Protein AF-A0A7S1HG95-F1 (afdb_monomer_lite)

Foldseek 3Di:
DDVVVVDPPPDVVVVVVVVVVVVVVVVLLVVLLVLLVVLLVDQDAQDPVLAADVSLLVLLVVVLVVVVVLVPDPDDPVCSLVVCVVVCVSNPPSSLNSLLVNLVVDQQLSSLSSSLNSLCSNLVRLVVDPSSVVCNVVSVVSSVVSVVSNVVSVVVVVCVVVVVVVVVVVVVVVVVVVVVVVPDDDDDDDDDDDDDDDDD

Radius of gyration: 27.07 Å; chains: 1; bounding box: 69×53×75 Å

pLDDT: mean 85.47, std 13.15, range [42.06, 97.12]

Sequence (200 aa):
HTIGALLPEGSPLTATLQSSHKLAGRHFMEFLNTTAQRLCRQPPPTPSSLQPHPEVVSIVDELADIMLSFDTSLVPARVRESYFKPVIDEAVEPLLSGCSLAANGVPPAEGAVYLANCILSLMGVLQRYDFCAWRLPQLQQQLGEAVDGAVKEQVEASLRSVNLDDKIFALRARAQAQGKAGGGGGGGGTPPPPPPPKRA

Secondary structure (DSSP, 8-state):
--GGGGS-TT-HHHHHHHHHHHHHHHHHHHHHHHHHHHHHHSPPPPPTT-SPPHHHHHHHHHHHHHHHHHHTSS--HHHHHHHHHHHHHHHHHHHHHHHHHHHTTS-HHHHHHHHHHHHHHHHHHHTT-GGGTTTHHHHHHHHHHHHHHHHHHHHHHHHHHTT-HHHHHHHHHHHHHHHHHSS--S----PPPPPPPPP-

Organism: Hemiselmis andersenii (NCBI:txid464988)

InterPro domains:
  IPR010490 Conserved oligomeric Golgi complex subunit 6 [PTHR21506] (1-178)
  IPR048369 Conserved Oligomeric Golgi complex subunit 6, C-terminal [PF20653] (2-172)

Structure (mmCIF, N/CA/C/O backbone):
data_AF-A0A7S1HG95-F1
#
_entry.id   AF-A0A7S1HG95-F1
#
loop_
_atom_site.group_PDB
_atom_site.id
_atom_site.type_symbol
_atom_site.label_atom_id
_atom_site.label_alt_id
_atom_site.label_comp_id
_atom_site.label_asym_id
_atom_site.label_entity_id
_atom_site.label_seq_id
_atom_site.pdbx_PDB_ins_code
_atom_site.Cartn_x
_atom_site.Cartn_y
_atom_site.Cartn_z
_atom_site.occupancy
_atom_site.B_iso_or_equiv
_atom_site.auth_seq_id
_atom_site.auth_comp_id
_atom_site.auth_asym_id
_atom_site.auth_atom_id
_atom_site.pdbx_PDB_model_num
ATOM 1 N N . HIS A 1 1 ? -26.509 2.639 20.988 1.00 43.72 1 HIS A N 1
ATOM 2 C CA . HIS A 1 1 ? -26.363 2.733 22.454 1.00 43.72 1 HIS A CA 1
ATOM 3 C C . HIS A 1 1 ? -25.131 1.948 22.871 1.00 43.72 1 HIS A C 1
ATOM 5 O O . HIS A 1 1 ? -25.059 0.770 22.557 1.00 43.72 1 HIS A O 1
ATOM 11 N N . THR A 1 2 ? -24.144 2.584 23.503 1.00 66.44 2 THR A N 1
ATOM 12 C CA . THR A 1 2 ? -23.009 1.891 24.138 1.00 66.44 2 THR A CA 1
ATOM 13 C C . THR A 1 2 ? -23.306 1.681 25.625 1.00 66.44 2 THR A C 1
ATOM 15 O O . THR A 1 2 ? -24.093 2.429 26.202 1.00 66.44 2 THR A O 1
ATOM 18 N N . ILE A 1 3 ? -22.670 0.689 26.260 1.00 67.00 3 ILE A N 1
ATOM 19 C CA . ILE A 1 3 ? -22.820 0.389 27.702 1.00 67.00 3 ILE A CA 1
ATOM 20 C C . ILE A 1 3 ? -22.538 1.625 28.577 1.00 67.00 3 ILE A C 1
ATOM 22 O O . ILE A 1 3 ? -23.149 1.794 29.626 1.00 67.00 3 ILE A O 1
ATOM 26 N N . GLY A 1 4 ? -21.682 2.541 28.112 1.00 67.00 4 GLY A N 1
ATOM 27 C CA . GLY A 1 4 ? -21.400 3.801 28.802 1.00 67.00 4 GLY A CA 1
ATOM 28 C C . GLY A 1 4 ? -22.615 4.719 28.978 1.00 67.00 4 GLY A C 1
ATOM 29 O O . GLY A 1 4 ? -22.641 5.477 29.934 1.00 67.00 4 GLY A O 1
ATOM 30 N N . ALA A 1 5 ? -23.636 4.621 28.119 1.00 70.31 5 ALA A N 1
ATOM 31 C CA . ALA A 1 5 ? -24.881 5.381 28.268 1.00 70.31 5 ALA A CA 1
ATOM 32 C C . ALA A 1 5 ? -25.841 4.777 29.314 1.00 70.31 5 ALA A C 1
ATOM 34 O O . ALA A 1 5 ? -26.857 5.387 29.632 1.00 70.31 5 ALA A O 1
ATOM 35 N N . LEU A 1 6 ? -25.547 3.570 29.811 1.00 78.50 6 LEU A N 1
ATOM 36 C CA . LEU A 1 6 ? -26.336 2.856 30.821 1.00 78.50 6 LEU A CA 1
ATOM 37 C C . LEU A 1 6 ? -25.706 2.937 32.221 1.00 78.50 6 LEU A C 1
ATOM 39 O O . LEU A 1 6 ? -26.294 2.453 33.185 1.00 78.50 6 LEU A O 1
ATOM 43 N N . LEU A 1 7 ? -24.507 3.515 32.334 1.00 81.19 7 LEU A N 1
ATOM 44 C CA . LEU A 1 7 ? -23.747 3.621 33.577 1.00 81.19 7 LEU A CA 1
ATOM 45 C C . LEU A 1 7 ? -23.715 5.080 34.060 1.00 81.19 7 LEU A C 1
ATOM 47 O O . LEU A 1 7 ? -23.674 5.985 33.226 1.00 81.19 7 LEU A O 1
ATOM 51 N N . PRO A 1 8 ? -23.680 5.326 35.383 1.00 79.69 8 PRO A N 1
ATOM 52 C CA . PRO A 1 8 ? -23.454 6.663 35.923 1.00 79.69 8 PRO A CA 1
ATOM 53 C C . PRO A 1 8 ? -22.155 7.278 35.382 1.00 79.69 8 PRO A C 1
ATOM 55 O O . PRO A 1 8 ? -21.148 6.576 35.213 1.00 79.69 8 PRO A O 1
ATOM 58 N N . GLU A 1 9 ? -22.161 8.591 35.141 1.00 75.62 9 GLU A N 1
ATOM 59 C CA . GLU A 1 9 ? -20.952 9.326 34.762 1.00 75.62 9 GLU A CA 1
ATOM 60 C C . GLU A 1 9 ? -19.850 9.107 35.812 1.00 75.62 9 GLU A C 1
ATOM 62 O O . GLU A 1 9 ? -20.081 9.214 37.015 1.00 75.62 9 GLU A O 1
ATOM 67 N N . GLY A 1 10 ? -18.648 8.742 35.355 1.00 74.88 10 GLY A N 1
ATOM 68 C CA . GLY A 1 10 ? -17.514 8.454 36.240 1.00 74.88 10 GLY A CA 1
ATOM 69 C C . GLY A 1 10 ? -17.477 7.042 36.835 1.00 74.88 10 GLY A C 1
ATOM 70 O O . GLY A 1 10 ? -16.672 6.800 37.733 1.00 74.88 10 GLY A O 1
ATOM 71 N N . SER A 1 11 ? -18.292 6.092 36.352 1.00 87.00 11 SER A N 1
ATOM 72 C CA . SER A 1 11 ? -18.188 4.703 36.822 1.00 87.00 11 SER A CA 1
ATOM 73 C C . SER A 1 11 ? -16.764 4.141 36.613 1.00 87.00 11 SER A C 1
ATOM 75 O O . SER A 1 11 ? -16.157 4.373 35.557 1.00 87.00 11 SER A O 1
ATOM 77 N N . PRO A 1 12 ? -16.219 3.370 37.576 1.00 87.19 12 PRO A N 1
ATOM 78 C CA . PRO A 1 12 ? -14.873 2.807 37.465 1.00 87.19 12 PRO A CA 1
ATOM 79 C C . PRO A 1 12 ? -14.740 1.886 36.246 1.00 87.19 12 PRO A C 1
ATOM 81 O O . PRO A 1 12 ? -13.705 1.886 35.590 1.00 87.19 12 PRO A O 1
ATOM 84 N N . LEU A 1 13 ? -15.814 1.179 35.873 1.00 87.62 13 LEU A N 1
ATOM 85 C CA . LEU A 1 13 ? -15.849 0.347 34.672 1.00 87.62 13 LEU A CA 1
ATOM 86 C C . LEU A 1 13 ? -15.665 1.178 33.394 1.00 87.62 13 LEU A C 1
ATOM 88 O O . LEU A 1 13 ? -14.857 0.817 32.539 1.00 87.62 13 LEU A O 1
ATOM 92 N N . THR A 1 14 ? -16.371 2.308 33.272 1.00 86.06 14 THR A N 1
ATOM 93 C CA . THR A 1 14 ? -16.217 3.220 32.128 1.00 86.06 14 THR A CA 1
ATOM 94 C C . THR A 1 14 ? -14.785 3.749 32.047 1.00 86.06 14 THR A C 1
ATOM 96 O O . THR A 1 14 ? -14.200 3.763 30.963 1.00 86.06 14 THR A O 1
ATOM 99 N N . ALA A 1 15 ? -14.192 4.127 33.185 1.00 87.19 15 ALA A N 1
ATOM 100 C CA . ALA A 1 15 ? -12.812 4.607 33.243 1.00 87.19 15 ALA A CA 1
ATOM 101 C C . ALA A 1 15 ? -11.799 3.523 32.827 1.00 87.19 15 ALA A C 1
ATOM 103 O O . ALA A 1 15 ? -10.895 3.793 32.028 1.00 87.19 15 ALA A O 1
ATOM 104 N N . THR A 1 16 ? -11.965 2.284 33.302 1.00 92.00 16 THR A N 1
ATOM 105 C CA . THR A 1 16 ? -11.113 1.149 32.919 1.00 92.00 16 THR A CA 1
ATOM 106 C C . THR A 1 16 ? -11.232 0.830 31.430 1.00 92.00 16 THR A C 1
ATOM 108 O O . THR A 1 16 ? -10.207 0.690 30.763 1.00 92.00 16 THR A O 1
ATOM 111 N N . LEU A 1 17 ? -12.449 0.778 30.876 1.00 89.56 17 LEU A N 1
ATOM 112 C CA . LEU A 1 17 ? -12.667 0.521 29.447 1.00 89.56 17 LEU A CA 1
ATOM 113 C C . LEU A 1 17 ? -12.048 1.611 28.566 1.00 89.56 17 LEU A C 1
ATOM 115 O O . LEU A 1 17 ? -11.377 1.302 27.585 1.00 89.56 17 LEU A O 1
ATOM 119 N N . GLN A 1 18 ? -12.208 2.886 28.931 1.00 88.06 18 GLN A N 1
ATOM 120 C CA . GLN A 1 18 ? -11.581 3.995 28.207 1.00 88.06 18 GLN A CA 1
ATOM 121 C C . GLN A 1 18 ? -10.051 3.935 28.269 1.00 88.06 18 GLN A C 1
ATOM 123 O O . GLN A 1 18 ? -9.379 4.219 27.277 1.00 88.06 18 GLN A O 1
ATOM 128 N N . SER A 1 19 ? -9.495 3.563 29.423 1.00 91.25 19 SER A N 1
ATOM 129 C CA . SER A 1 19 ? -8.048 3.429 29.610 1.00 91.25 19 SER A CA 1
ATOM 130 C C . SER A 1 19 ? -7.487 2.260 28.798 1.00 91.25 19 SER A C 1
ATOM 132 O O . SER A 1 19 ? -6.464 2.411 28.135 1.00 91.25 19 SER A O 1
ATOM 134 N N . SER A 1 20 ? -8.193 1.126 28.788 1.00 93.38 20 SER A N 1
ATOM 135 C CA . SER A 1 20 ? -7.854 -0.045 27.977 1.00 93.38 20 SER A CA 1
ATOM 136 C C . SER A 1 20 ? -7.914 0.268 26.480 1.00 93.38 20 SER A C 1
ATOM 138 O O . SER A 1 20 ? -6.949 -0.012 25.775 1.00 93.38 20 SER A O 1
ATOM 140 N N . HIS A 1 21 ? -8.968 0.947 26.011 1.00 90.25 21 HIS A N 1
ATOM 141 C CA . HIS A 1 21 ? -9.091 1.383 24.613 1.00 90.25 21 HIS A CA 1
ATOM 142 C C . HIS A 1 21 ? -7.930 2.286 24.186 1.00 90.25 21 HIS A C 1
ATOM 144 O O . HIS A 1 21 ? -7.294 2.053 23.160 1.00 90.25 21 HIS A O 1
ATOM 150 N N . LYS A 1 22 ? -7.596 3.290 25.007 1.00 91.06 22 LYS A N 1
ATOM 151 C CA . LYS A 1 22 ? -6.452 4.178 24.749 1.00 91.06 22 LYS A CA 1
ATOM 152 C C . LYS A 1 22 ? -5.132 3.408 24.703 1.00 91.06 22 LYS A C 1
ATOM 154 O O . LYS A 1 22 ? -4.300 3.682 23.844 1.00 91.06 22 LYS A O 1
ATOM 159 N N . LEU A 1 23 ? -4.922 2.466 25.622 1.00 93.50 23 LEU A N 1
ATOM 160 C CA . LEU A 1 23 ? -3.703 1.662 25.662 1.00 93.50 23 LEU A CA 1
ATOM 161 C C . LEU A 1 23 ? -3.585 0.751 24.433 1.00 93.50 23 LEU A C 1
ATOM 163 O O . LEU A 1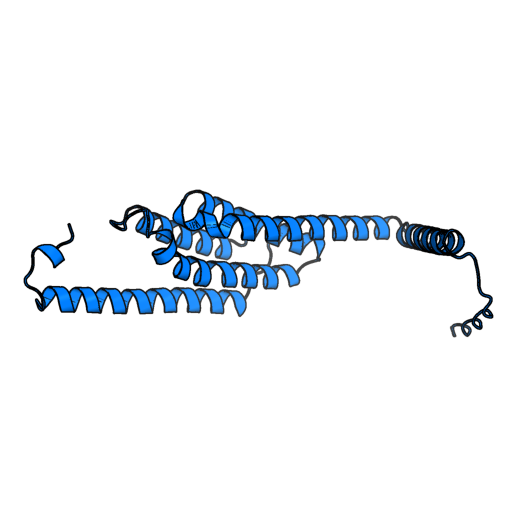 23 ? -2.537 0.744 23.794 1.00 93.50 23 LEU A O 1
ATOM 167 N N . ALA A 1 24 ? -4.664 0.052 24.076 1.00 92.44 24 ALA A N 1
ATOM 168 C CA . ALA A 1 24 ? -4.723 -0.800 22.894 1.00 92.44 24 ALA A CA 1
ATOM 169 C C . ALA A 1 24 ? -4.471 0.001 21.610 1.00 92.44 24 ALA A C 1
ATOM 171 O O . ALA A 1 24 ? -3.651 -0.404 20.794 1.00 92.44 24 ALA A O 1
ATOM 172 N N . GLY A 1 25 ? -5.093 1.177 21.471 1.00 90.69 25 GLY A N 1
ATOM 173 C CA . GLY A 1 25 ? -4.872 2.065 20.328 1.00 90.69 25 GLY A CA 1
ATOM 174 C C . GLY A 1 25 ? -3.418 2.526 20.195 1.00 90.69 25 GLY A C 1
ATOM 175 O O . GLY A 1 25 ? -2.890 2.563 19.087 1.00 90.69 25 GLY A O 1
ATOM 176 N N . ARG A 1 26 ? -2.737 2.819 21.314 1.00 92.88 26 ARG A N 1
ATOM 177 C CA . ARG A 1 26 ? -1.302 3.157 21.289 1.00 92.88 26 ARG A CA 1
ATOM 178 C C . ARG A 1 26 ? -0.445 1.989 20.810 1.00 92.88 26 ARG A C 1
ATOM 180 O O . ARG A 1 26 ? 0.359 2.186 19.909 1.00 92.88 26 ARG A O 1
ATOM 187 N N . HIS A 1 27 ? -0.641 0.794 21.369 1.00 93.12 27 HIS A N 1
ATOM 188 C CA . HIS A 1 27 ? 0.113 -0.391 20.946 1.00 93.12 27 HIS A CA 1
ATOM 189 C C . HIS A 1 27 ? -0.159 -0.767 19.492 1.00 93.12 27 HIS A C 1
ATOM 191 O O . HIS A 1 27 ? 0.755 -1.171 18.785 1.00 93.12 27 HIS A O 1
ATOM 197 N N . PHE A 1 28 ? -1.397 -0.599 19.034 1.00 91.44 28 PHE A N 1
ATOM 198 C CA . PHE A 1 28 ? -1.761 -0.823 17.644 1.00 91.44 28 PHE A CA 1
ATOM 199 C C . PHE A 1 28 ? -1.002 0.115 16.694 1.00 91.44 28 PHE A C 1
ATOM 201 O O . PHE A 1 28 ? -0.390 -0.349 15.737 1.00 91.44 28 PHE A O 1
ATOM 208 N N . MET A 1 29 ? -0.971 1.420 16.982 1.00 90.75 29 MET A N 1
ATOM 209 C CA . MET A 1 29 ? -0.215 2.372 16.157 1.00 90.75 29 MET A CA 1
ATOM 210 C C . MET A 1 29 ? 1.296 2.121 16.218 1.00 90.75 29 MET A C 1
ATOM 212 O O . MET A 1 29 ? 1.979 2.191 15.201 1.00 90.75 29 MET A O 1
ATOM 216 N N . GLU A 1 30 ? 1.824 1.773 17.392 1.00 92.31 30 GLU A N 1
ATOM 217 C CA . GLU A 1 30 ? 3.232 1.397 17.557 1.00 92.31 30 GLU A CA 1
ATOM 218 C C . GLU A 1 30 ? 3.588 0.133 16.757 1.00 92.31 30 GLU A C 1
ATOM 220 O O . GLU A 1 30 ? 4.657 0.059 16.147 1.00 92.31 30 GLU A O 1
ATOM 225 N N . PHE A 1 31 ? 2.674 -0.836 16.693 1.00 90.50 31 PHE A N 1
ATOM 226 C CA . PHE A 1 31 ? 2.808 -2.024 15.856 1.00 90.50 31 PHE A CA 1
ATOM 227 C C . PHE A 1 31 ? 2.837 -1.679 14.360 1.00 90.50 31 PHE A C 1
ATOM 229 O O . PHE A 1 31 ? 3.726 -2.159 13.650 1.00 90.50 31 PHE A O 1
ATOM 236 N N . LEU A 1 32 ? 1.929 -0.817 13.883 1.00 88.75 32 LEU A N 1
ATOM 237 C CA . LEU A 1 32 ? 1.940 -0.352 12.489 1.00 88.75 32 LEU A CA 1
ATOM 238 C C . LEU A 1 32 ? 3.261 0.336 12.151 1.00 88.75 32 LEU A C 1
ATOM 240 O O . LEU A 1 32 ? 3.903 -0.012 11.162 1.00 88.75 32 LEU A O 1
ATOM 244 N N . ASN A 1 33 ? 3.713 1.241 13.018 1.00 87.94 33 ASN A N 1
ATOM 245 C CA . ASN A 1 33 ? 4.959 1.971 12.822 1.00 87.94 33 ASN A CA 1
ATOM 246 C C . ASN A 1 33 ? 6.179 1.030 12.829 1.00 87.94 33 ASN A C 1
ATOM 248 O O . ASN A 1 33 ? 7.074 1.144 11.995 1.00 87.94 33 ASN A O 1
ATOM 252 N N . THR A 1 34 ? 6.199 0.034 13.715 1.00 89.94 34 THR A N 1
ATOM 253 C CA . THR A 1 34 ? 7.269 -0.976 13.751 1.00 89.94 34 THR A CA 1
ATOM 254 C C . THR A 1 34 ? 7.301 -1.796 12.462 1.00 89.94 34 THR A C 1
ATOM 256 O O . THR A 1 34 ? 8.373 -2.025 11.896 1.00 89.94 34 THR A O 1
ATOM 259 N N . THR A 1 35 ? 6.132 -2.201 11.9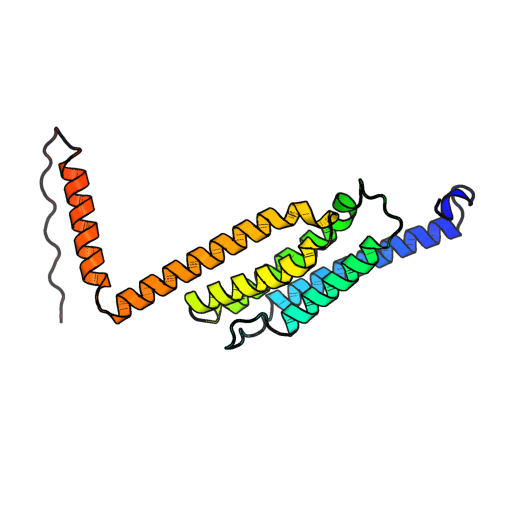65 1.00 86.88 35 THR A N 1
ATOM 260 C CA . THR A 1 35 ? 5.992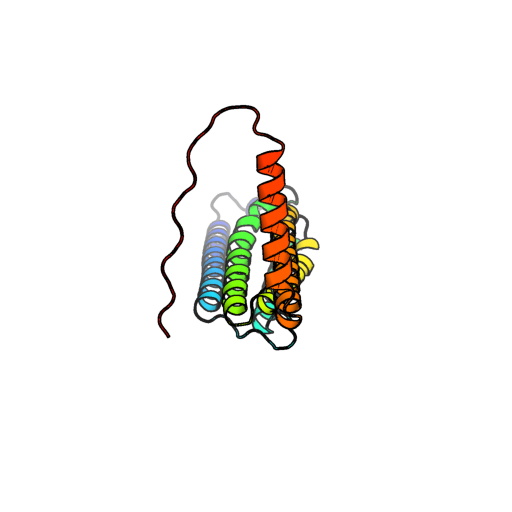 -2.948 10.706 1.00 86.88 35 THR A CA 1
ATOM 261 C C . THR A 1 35 ? 6.462 -2.113 9.515 1.00 86.88 35 THR A C 1
ATOM 263 O O . THR A 1 35 ? 7.264 -2.582 8.707 1.00 86.88 35 THR A O 1
ATOM 266 N N . ALA A 1 36 ? 6.053 -0.846 9.469 1.00 83.81 36 ALA A N 1
ATOM 267 C CA . ALA A 1 36 ? 6.499 0.159 8.512 1.00 83.81 36 ALA A CA 1
ATOM 268 C C . ALA A 1 36 ? 8.028 0.337 8.507 1.00 83.81 36 ALA A C 1
ATOM 270 O O . ALA A 1 36 ? 8.676 0.229 7.465 1.00 83.81 36 ALA A O 1
ATOM 271 N N . GLN A 1 37 ? 8.633 0.557 9.678 1.00 87.25 37 GLN A N 1
ATOM 272 C CA . GLN A 1 37 ? 10.083 0.718 9.807 1.00 87.25 37 GLN A CA 1
ATOM 273 C C . GLN A 1 37 ? 10.844 -0.531 9.367 1.00 87.25 37 GLN A C 1
ATOM 275 O O . GLN A 1 37 ? 11.904 -0.420 8.750 1.00 87.25 37 GLN A O 1
ATOM 280 N N . ARG A 1 38 ? 10.324 -1.717 9.691 1.00 89.19 38 ARG A N 1
ATOM 281 C CA . ARG A 1 38 ? 10.922 -2.997 9.307 1.00 89.19 38 ARG A CA 1
ATOM 282 C C . ARG A 1 38 ? 10.976 -3.136 7.786 1.00 89.19 38 ARG A C 1
ATOM 284 O O . ARG A 1 38 ? 12.045 -3.438 7.260 1.00 89.19 38 ARG A O 1
ATOM 291 N N . LEU A 1 39 ? 9.872 -2.833 7.102 1.00 85.88 39 LEU A N 1
ATOM 292 C CA . LEU A 1 39 ? 9.790 -2.890 5.643 1.00 85.88 39 LEU A CA 1
ATOM 293 C C . LEU A 1 39 ? 10.762 -1.906 4.972 1.00 85.88 39 LEU A C 1
ATOM 295 O O . LEU A 1 39 ? 11.439 -2.265 4.016 1.00 85.88 39 LEU A O 1
ATOM 299 N N . CYS A 1 40 ? 10.882 -0.684 5.494 1.00 87.06 40 CYS A N 1
ATOM 300 C CA . CYS A 1 40 ? 11.813 0.305 4.944 1.00 87.06 40 CYS A CA 1
ATOM 301 C C . CYS A 1 40 ? 13.288 -0.038 5.214 1.00 87.06 40 CYS A C 1
ATOM 303 O O . CYS A 1 40 ? 14.150 0.254 4.390 1.00 87.06 40 CYS A O 1
ATOM 305 N N . ARG A 1 41 ? 13.605 -0.634 6.372 1.00 88.88 41 ARG A N 1
ATOM 306 C CA . ARG A 1 41 ? 14.985 -1.017 6.729 1.00 88.88 41 ARG A CA 1
ATOM 307 C C . ARG A 1 41 ? 15.482 -2.213 5.933 1.00 88.88 41 ARG A C 1
ATOM 309 O O . ARG A 1 41 ? 16.669 -2.284 5.625 1.00 88.88 41 ARG A O 1
ATOM 316 N N . GLN A 1 42 ? 14.592 -3.154 5.652 1.00 87.94 42 GLN A N 1
ATOM 317 C CA . GLN A 1 42 ? 14.918 -4.378 4.944 1.00 87.94 42 GLN A CA 1
ATOM 318 C C . GLN A 1 42 ? 13.824 -4.661 3.913 1.00 87.94 42 GLN A C 1
ATOM 320 O O . GLN A 1 42 ? 12.975 -5.525 4.141 1.00 87.94 42 GLN A O 1
ATOM 325 N N . PRO A 1 43 ? 13.817 -3.915 2.794 1.00 85.88 43 PRO A N 1
ATOM 326 C CA . PRO A 1 43 ? 12.832 -4.120 1.749 1.00 85.88 43 PRO A CA 1
ATOM 327 C C . PRO A 1 43 ? 12.984 -5.534 1.175 1.00 85.88 43 PRO A C 1
ATOM 329 O O . PRO A 1 43 ? 14.113 -5.975 0.921 1.00 85.88 43 PRO A O 1
ATOM 332 N N . PRO A 1 44 ? 11.875 -6.266 0.983 1.00 84.38 44 PRO A N 1
ATOM 333 C CA . PRO A 1 44 ? 11.937 -7.594 0.405 1.00 84.38 44 PRO A CA 1
ATOM 334 C C . PRO A 1 44 ? 12.446 -7.518 -1.041 1.00 84.38 44 PRO A C 1
ATOM 336 O O . PRO A 1 44 ? 12.175 -6.537 -1.739 1.00 84.38 44 PRO A O 1
ATOM 339 N N . PRO A 1 45 ? 13.173 -8.539 -1.518 1.00 87.31 45 PRO A N 1
ATOM 340 C CA . PRO A 1 45 ? 13.652 -8.557 -2.890 1.00 87.31 45 PRO A CA 1
ATOM 341 C C . PRO A 1 45 ? 12.478 -8.634 -3.870 1.00 87.31 45 PRO A C 1
ATOM 343 O O . PRO A 1 45 ? 11.514 -9.372 -3.654 1.00 87.31 45 PRO A O 1
ATOM 346 N N . THR A 1 46 ? 12.586 -7.906 -4.979 1.00 91.62 46 THR A N 1
ATOM 347 C CA . THR A 1 46 ? 11.593 -7.940 -6.056 1.00 91.62 46 THR A CA 1
ATOM 348 C C . THR A 1 46 ? 11.577 -9.325 -6.721 1.00 91.62 46 THR A C 1
ATOM 350 O O . THR A 1 46 ? 12.618 -9.775 -7.210 1.00 91.62 46 THR A O 1
ATOM 353 N N . PRO A 1 47 ? 10.429 -10.029 -6.758 1.00 90.50 47 PRO A N 1
ATOM 354 C CA . PRO A 1 47 ? 10.314 -11.310 -7.451 1.00 90.50 47 PRO A CA 1
ATOM 355 C C . PRO A 1 47 ? 10.477 -11.159 -8.968 1.00 90.50 47 PRO A C 1
ATOM 357 O O . PRO A 1 47 ? 10.079 -10.150 -9.542 1.00 90.50 47 PRO A O 1
ATOM 360 N N . SER A 1 48 ? 10.941 -12.209 -9.651 1.00 89.25 48 SER A N 1
ATOM 361 C CA . SER A 1 48 ? 11.061 -12.219 -11.122 1.00 89.25 48 SER A CA 1
ATOM 362 C C . SER A 1 48 ? 9.722 -12.119 -11.862 1.00 89.25 48 SER A C 1
ATOM 364 O O . SER A 1 48 ? 9.684 -11.717 -13.019 1.00 89.25 48 SER A O 1
ATOM 366 N N . SER A 1 49 ? 8.612 -12.467 -11.206 1.00 92.38 49 SER A N 1
ATOM 367 C CA . SER A 1 49 ? 7.257 -12.269 -11.733 1.00 92.38 49 SER A CA 1
ATOM 368 C C . SER A 1 49 ? 6.803 -10.806 -11.701 1.00 92.38 49 SER A C 1
ATOM 370 O O . SER A 1 49 ? 5.732 -10.498 -12.224 1.00 92.38 49 SER A O 1
ATOM 372 N N . LEU A 1 50 ? 7.571 -9.925 -11.043 1.00 92.75 50 LEU A N 1
ATOM 373 C CA . LEU A 1 50 ? 7.238 -8.525 -10.759 1.00 92.75 50 LEU A CA 1
ATOM 374 C C . LEU A 1 50 ? 5.910 -8.349 -10.006 1.00 92.75 50 LEU A C 1
ATOM 376 O O . LEU A 1 50 ? 5.354 -7.255 -9.960 1.00 92.75 50 LEU A O 1
ATOM 380 N N . GLN A 1 51 ? 5.388 -9.424 -9.416 1.00 94.38 51 GLN A N 1
ATOM 381 C CA . GLN A 1 51 ? 4.250 -9.371 -8.506 1.00 94.38 51 GLN A CA 1
ATOM 382 C C . GLN A 1 51 ? 4.705 -8.874 -7.128 1.00 94.38 51 GLN A C 1
ATOM 384 O O . GLN A 1 51 ? 5.892 -8.997 -6.804 1.00 94.38 51 GLN A O 1
ATOM 389 N N . PRO A 1 52 ? 3.785 -8.353 -6.296 1.00 93.62 52 PRO A N 1
ATOM 390 C CA . PRO A 1 52 ? 4.113 -7.980 -4.928 1.00 93.62 52 PRO A CA 1
ATOM 391 C C . PRO A 1 52 ? 4.749 -9.162 -4.193 1.00 93.62 52 PRO A C 1
ATOM 393 O O . PRO A 1 52 ? 4.299 -10.304 -4.323 1.00 93.62 52 PRO A O 1
ATOM 396 N N . HIS A 1 53 ? 5.809 -8.900 -3.428 1.00 94.06 53 HIS A N 1
ATOM 397 C CA . HIS A 1 53 ? 6.452 -9.944 -2.635 1.00 94.06 53 HIS A CA 1
ATOM 398 C C . HIS A 1 53 ? 5.440 -10.545 -1.634 1.00 94.06 53 HIS A C 1
ATOM 400 O O . HIS A 1 53 ? 4.628 -9.790 -1.097 1.00 94.06 53 HIS A O 1
ATOM 406 N N . PRO A 1 54 ? 5.481 -11.855 -1.311 1.00 92.00 54 PRO A N 1
ATOM 407 C CA . PRO A 1 54 ? 4.524 -12.475 -0.385 1.00 92.00 54 PRO A CA 1
ATOM 408 C C . PRO A 1 54 ? 4.398 -11.762 0.966 1.00 92.00 54 PRO A C 1
ATOM 410 O O . PRO A 1 54 ? 3.325 -11.706 1.549 1.00 92.00 54 PRO A O 1
ATOM 413 N N . GLU A 1 55 ? 5.486 -11.165 1.441 1.00 90.88 55 GLU A N 1
ATOM 414 C CA . GLU A 1 55 ? 5.479 -10.348 2.654 1.00 90.88 55 GLU A CA 1
ATOM 415 C C . GLU A 1 55 ? 4.661 -9.053 2.508 1.00 90.88 55 GLU A C 1
ATOM 417 O O . GLU A 1 55 ? 3.922 -8.685 3.414 1.00 90.88 55 GLU A O 1
ATOM 422 N N . VAL A 1 56 ? 4.754 -8.383 1.354 1.00 92.31 56 VAL A N 1
ATOM 423 C CA . VAL A 1 56 ? 3.934 -7.204 1.028 1.00 92.31 56 VAL A CA 1
ATOM 424 C C . VAL A 1 56 ? 2.464 -7.609 0.954 1.00 92.31 56 VAL A C 1
ATOM 426 O O . VAL A 1 56 ? 1.620 -6.915 1.509 1.00 92.31 56 VAL A O 1
ATOM 429 N N . VAL A 1 57 ? 2.162 -8.751 0.325 1.00 93.62 57 VAL A N 1
ATOM 430 C CA . VAL A 1 57 ? 0.798 -9.303 0.266 1.00 93.62 57 VAL A CA 1
ATOM 431 C C . VAL A 1 57 ? 0.264 -9.584 1.671 1.00 93.62 57 VAL A C 1
ATOM 433 O O . VAL A 1 57 ? -0.823 -9.126 1.992 1.00 93.62 57 VAL A O 1
ATOM 436 N N . SER A 1 58 ? 1.054 -10.228 2.535 1.00 92.62 58 SER A N 1
ATOM 437 C CA . SER A 1 58 ? 0.673 -10.499 3.929 1.00 92.62 58 SER A CA 1
ATOM 438 C C . SER A 1 58 ? 0.327 -9.222 4.696 1.00 92.62 58 SER A C 1
ATOM 440 O O . SER A 1 58 ? -0.669 -9.188 5.406 1.00 92.62 58 SER A O 1
ATOM 442 N N . ILE A 1 59 ? 1.110 -8.150 4.532 1.00 91.56 59 ILE A N 1
ATOM 443 C CA . ILE A 1 59 ? 0.833 -6.858 5.184 1.00 91.56 59 ILE A CA 1
ATOM 444 C C . ILE A 1 59 ? -0.466 -6.235 4.646 1.00 91.56 59 ILE A C 1
ATOM 446 O O . ILE A 1 59 ? -1.243 -5.655 5.405 1.00 91.56 59 ILE A O 1
ATOM 450 N N . VAL A 1 60 ? -0.714 -6.347 3.338 1.00 93.81 60 VAL A N 1
ATOM 451 C CA . VAL A 1 60 ? -1.959 -5.873 2.714 1.00 93.81 60 VAL A CA 1
ATOM 452 C C . VAL A 1 60 ? -3.168 -6.669 3.219 1.00 93.81 60 VAL A C 1
ATOM 454 O O . VAL A 1 60 ? -4.202 -6.064 3.505 1.00 93.81 60 VAL A O 1
ATOM 457 N N . ASP A 1 61 ? -3.035 -7.985 3.379 1.00 94.19 61 ASP A N 1
ATOM 458 C CA . ASP A 1 61 ? -4.082 -8.858 3.921 1.00 94.19 61 ASP A CA 1
ATOM 459 C C . ASP A 1 61 ? -4.354 -8.559 5.405 1.00 94.19 61 ASP A C 1
ATOM 461 O O . ASP A 1 61 ? -5.508 -8.416 5.805 1.00 94.19 61 ASP A O 1
ATOM 465 N N . GLU A 1 62 ? -3.315 -8.338 6.215 1.00 92.94 62 GLU A N 1
ATOM 466 C CA . GLU A 1 62 ? -3.469 -7.896 7.609 1.00 92.94 62 GLU A CA 1
ATOM 467 C C . GLU A 1 62 ? -4.212 -6.554 7.698 1.00 92.94 62 GLU A C 1
ATOM 469 O O . GLU A 1 62 ? -5.115 -6.380 8.522 1.00 92.94 62 GLU A O 1
ATOM 474 N N . LEU A 1 63 ? -3.886 -5.599 6.819 1.00 94.06 63 LEU A N 1
ATOM 475 C CA . LEU A 1 63 ? -4.619 -4.336 6.730 1.00 94.06 63 LEU A CA 1
ATOM 476 C C . LEU A 1 63 ? -6.081 -4.565 6.313 1.00 94.06 63 LEU A C 1
ATOM 478 O O . LEU A 1 63 ? -6.976 -3.900 6.843 1.00 94.06 63 LEU A O 1
ATOM 482 N N . ALA A 1 64 ? -6.339 -5.507 5.400 1.00 94.94 64 ALA A N 1
ATOM 483 C CA . ALA A 1 64 ? -7.685 -5.891 4.982 1.00 94.94 64 ALA A CA 1
ATOM 484 C C . ALA A 1 64 ? -8.526 -6.408 6.156 1.00 94.94 64 ALA A C 1
ATOM 486 O O . ALA A 1 64 ? -9.675 -5.984 6.309 1.00 94.94 64 ALA A O 1
ATOM 487 N N . ASP A 1 65 ? -7.944 -7.254 7.004 1.00 94.81 65 ASP A N 1
ATOM 488 C CA . ASP A 1 65 ? -8.595 -7.801 8.196 1.00 94.81 65 ASP A CA 1
ATOM 489 C C . ASP A 1 65 ? -8.890 -6.713 9.238 1.00 94.81 65 ASP A C 1
ATOM 491 O O . ASP A 1 65 ? -9.978 -6.676 9.824 1.00 94.81 65 ASP A O 1
ATOM 495 N N . ILE A 1 66 ? -7.963 -5.769 9.432 1.00 93.88 66 ILE A N 1
ATOM 496 C CA . ILE A 1 66 ? -8.177 -4.602 10.302 1.00 93.88 66 ILE A CA 1
ATOM 497 C C . ILE A 1 66 ? -9.350 -3.758 9.782 1.00 93.88 66 ILE A C 1
ATOM 499 O O . ILE A 1 66 ? -10.217 -3.353 10.563 1.00 93.88 66 ILE A O 1
ATOM 503 N N . MET A 1 67 ? -9.405 -3.499 8.472 1.00 95.12 67 MET A N 1
ATOM 504 C CA . MET A 1 67 ? -10.497 -2.742 7.852 1.00 95.12 67 MET A CA 1
ATOM 505 C C . MET A 1 67 ? -11.837 -3.470 7.959 1.00 95.12 67 MET A C 1
ATOM 507 O O . MET A 1 67 ? -12.838 -2.830 8.269 1.00 95.12 67 MET A O 1
ATOM 511 N N . LEU A 1 68 ? -11.859 -4.793 7.784 1.00 95.62 68 LEU A N 1
ATOM 512 C CA . LEU A 1 68 ? -13.062 -5.608 7.957 1.00 95.62 68 LEU A CA 1
ATOM 513 C C . LEU A 1 68 ? -13.580 -5.543 9.401 1.00 95.62 68 LEU A C 1
ATOM 515 O O . LEU A 1 68 ? -14.769 -5.321 9.644 1.00 95.62 68 LEU A O 1
ATOM 519 N N . SER A 1 69 ? -12.679 -5.683 10.375 1.00 94.00 69 SER A N 1
ATOM 520 C CA . SER A 1 69 ? -13.001 -5.537 11.798 1.00 94.00 69 SER A CA 1
ATOM 521 C C . SER A 1 69 ? -13.582 -4.151 12.103 1.00 94.00 69 SER A C 1
ATOM 523 O O . SER A 1 69 ? -14.581 -4.022 12.814 1.00 94.00 69 SER A O 1
ATOM 525 N N . PHE A 1 70 ? -13.021 -3.099 11.501 1.00 94.88 70 PHE A N 1
ATOM 526 C CA . PHE A 1 70 ? -13.529 -1.741 11.659 1.00 94.88 70 PHE A CA 1
ATOM 527 C C . PHE A 1 70 ? -14.876 -1.505 10.961 1.00 94.88 70 PHE A C 1
ATOM 529 O O . PHE A 1 70 ? -15.742 -0.834 11.528 1.00 94.88 70 PHE A O 1
ATOM 536 N N . ASP A 1 71 ? -15.093 -2.060 9.771 1.00 94.81 71 ASP A N 1
ATOM 537 C CA . ASP A 1 71 ? -16.337 -1.879 9.016 1.00 94.81 71 ASP A CA 1
ATOM 538 C C . ASP A 1 71 ? -17.556 -2.470 9.744 1.00 94.81 71 ASP A C 1
ATOM 540 O O . ASP A 1 71 ? -18.633 -1.867 9.774 1.00 94.81 71 ASP A O 1
ATOM 544 N N . THR A 1 72 ? -17.353 -3.597 10.433 1.00 92.50 72 THR A N 1
ATOM 545 C CA . THR A 1 72 ? -18.376 -4.243 11.275 1.00 92.50 72 THR A CA 1
ATOM 546 C C . THR A 1 72 ? -18.588 -3.558 12.634 1.00 92.50 72 THR A C 1
ATOM 548 O O . THR A 1 72 ? -19.473 -3.947 13.401 1.00 92.50 72 THR A O 1
ATOM 551 N N . SER A 1 73 ? -17.810 -2.519 12.954 1.00 92.00 73 SER A N 1
ATOM 552 C CA . SER A 1 73 ? -17.908 -1.805 14.227 1.00 92.00 73 SER A CA 1
ATOM 553 C C . SER A 1 73 ? -19.139 -0.889 14.315 1.00 92.00 73 SER A C 1
ATOM 555 O O . SER A 1 73 ? -19.761 -0.494 13.328 1.00 92.00 73 SER A O 1
ATOM 557 N N . LEU A 1 74 ? -19.470 -0.466 15.540 1.00 89.31 74 LEU A N 1
ATOM 558 C CA . LEU A 1 74 ? -20.588 0.447 15.820 1.00 89.31 74 LEU A CA 1
ATOM 559 C C . LEU A 1 74 ? -20.278 1.927 15.509 1.00 89.31 74 LEU A C 1
ATOM 561 O O . LEU A 1 74 ? -21.007 2.817 15.960 1.00 89.31 74 LEU A O 1
ATOM 565 N N . VAL A 1 75 ? -19.201 2.219 14.772 1.00 89.94 75 VAL A N 1
ATOM 566 C CA . VAL A 1 75 ? -18.826 3.592 14.412 1.00 89.94 75 VAL A CA 1
ATOM 567 C C . VAL A 1 75 ? -19.789 4.133 13.341 1.00 89.94 75 VAL A C 1
ATOM 569 O O . VAL A 1 75 ? -19.953 3.512 12.283 1.00 89.94 75 VAL A O 1
ATOM 572 N N . PRO A 1 76 ? -20.435 5.296 13.567 1.00 90.56 76 PRO A N 1
ATOM 573 C CA . PRO A 1 76 ? -21.360 5.870 12.593 1.00 90.56 76 PRO A CA 1
ATOM 574 C C . PRO A 1 76 ? -20.665 6.197 11.269 1.00 90.56 76 PRO A C 1
ATOM 576 O O . PRO A 1 76 ? -19.620 6.843 11.283 1.00 90.56 76 PRO A O 1
ATOM 579 N N . ALA A 1 77 ? -21.287 5.849 10.136 1.00 90.06 77 ALA A N 1
ATOM 580 C CA . ALA A 1 77 ? -20.720 6.029 8.791 1.00 90.06 77 ALA A CA 1
ATOM 581 C C . ALA A 1 77 ? -20.101 7.423 8.561 1.00 90.06 77 ALA A C 1
ATOM 583 O O . ALA A 1 77 ? -18.963 7.532 8.119 1.00 90.06 77 ALA A O 1
ATOM 584 N N . ARG A 1 78 ? -20.799 8.484 8.990 1.00 90.94 78 ARG A N 1
ATOM 585 C CA . ARG A 1 78 ? -20.370 9.892 8.858 1.00 90.94 78 ARG A CA 1
ATOM 586 C C . ARG A 1 78 ? -19.029 10.254 9.520 1.00 90.94 78 ARG A C 1
ATOM 588 O O . ARG A 1 78 ? -18.481 11.298 9.202 1.00 90.94 78 ARG A O 1
ATOM 595 N N . VAL A 1 79 ? -18.545 9.460 10.480 1.00 94.44 79 VAL A N 1
ATOM 596 C CA . VAL A 1 79 ? -17.260 9.692 11.175 1.00 94.44 79 VAL A CA 1
ATOM 597 C C . VAL A 1 79 ? -16.254 8.561 10.953 1.00 94.44 79 VAL A C 1
ATOM 599 O O . VAL A 1 79 ? -15.165 8.604 11.517 1.00 94.44 79 VAL A O 1
ATOM 602 N N . ARG A 1 80 ? -16.594 7.535 10.158 1.00 94.69 80 ARG A N 1
ATOM 603 C CA . ARG A 1 80 ? -15.704 6.383 9.934 1.00 94.69 80 ARG A CA 1
ATOM 604 C C . ARG A 1 80 ? -14.400 6.798 9.270 1.00 94.69 80 ARG A C 1
ATOM 606 O O . ARG A 1 80 ? -13.342 6.401 9.743 1.00 94.69 80 ARG A O 1
ATOM 613 N N . GLU A 1 81 ? -14.482 7.628 8.231 1.00 95.25 81 GLU A N 1
ATOM 614 C CA . GLU A 1 81 ? -13.305 8.125 7.514 1.00 95.25 81 GLU A CA 1
ATOM 615 C C . GLU A 1 81 ? -12.344 8.853 8.451 1.00 95.25 81 GLU A C 1
ATOM 617 O O . GLU A 1 81 ? -11.189 8.458 8.569 1.00 95.25 81 GLU A O 1
ATOM 622 N N . SER A 1 82 ? -12.813 9.873 9.175 1.00 95.38 82 SER A N 1
ATOM 623 C CA . SER A 1 82 ? -11.944 10.654 10.061 1.00 95.38 82 SER A CA 1
ATOM 624 C C . SER A 1 82 ? -11.351 9.817 11.195 1.00 95.38 82 SER A C 1
ATOM 626 O O . SER A 1 82 ? -10.235 10.087 11.634 1.00 95.38 82 SER A O 1
ATOM 628 N N . TYR A 1 83 ? -12.076 8.798 11.661 1.00 93.00 83 TYR A N 1
ATOM 629 C CA . TYR A 1 83 ? -11.601 7.892 12.701 1.00 93.00 83 TYR A CA 1
ATOM 630 C C . TYR A 1 83 ? -10.530 6.923 12.185 1.00 93.00 83 TYR A C 1
ATOM 632 O O . TYR A 1 83 ? -9.565 6.647 12.894 1.00 93.00 83 TYR A O 1
ATOM 640 N N . PHE A 1 84 ? -10.689 6.409 10.963 1.00 94.56 84 PHE A N 1
ATOM 641 C CA . PHE A 1 84 ? -9.803 5.388 10.400 1.00 94.56 84 PHE A CA 1
ATOM 642 C C . PHE A 1 84 ? -8.642 5.965 9.583 1.00 94.56 84 PHE A C 1
ATOM 644 O O . PHE A 1 84 ? -7.619 5.308 9.409 1.00 94.56 84 PHE A O 1
ATOM 651 N N . LYS A 1 85 ? -8.751 7.214 9.124 1.00 94.94 85 LYS A N 1
ATOM 652 C CA . LYS A 1 85 ? -7.721 7.902 8.341 1.00 94.94 85 LYS A CA 1
ATOM 653 C C . LYS A 1 85 ? -6.303 7.799 8.934 1.00 94.94 85 LYS A C 1
ATOM 655 O O . LYS A 1 85 ? -5.411 7.451 8.165 1.00 94.94 85 LYS A O 1
ATOM 660 N N . PRO A 1 86 ? -6.069 7.992 10.250 1.00 93.31 86 PRO A N 1
ATOM 661 C CA . PRO A 1 86 ? -4.728 7.855 10.824 1.00 93.31 86 PRO A CA 1
ATOM 662 C C . PRO A 1 86 ? -4.124 6.456 10.644 1.00 93.31 86 PRO A C 1
ATOM 664 O O . PRO A 1 86 ? -2.920 6.331 10.476 1.00 93.31 86 PRO A O 1
ATOM 667 N N . VAL A 1 87 ? -4.956 5.409 10.648 1.00 93.75 87 VAL A N 1
ATOM 668 C CA . VAL A 1 87 ? -4.524 4.020 10.425 1.00 93.75 87 VAL A CA 1
ATOM 669 C C . VAL A 1 87 ? -4.045 3.837 8.988 1.00 93.75 87 VAL A C 1
ATOM 671 O O . VAL A 1 87 ? -2.995 3.246 8.755 1.00 93.75 87 VAL A O 1
ATOM 674 N N . ILE A 1 88 ? -4.799 4.374 8.024 1.00 94.19 88 ILE A N 1
ATOM 675 C CA . ILE A 1 88 ? -4.441 4.327 6.602 1.00 94.19 88 ILE A CA 1
ATOM 676 C C . ILE A 1 88 ? -3.174 5.135 6.327 1.00 94.19 88 ILE A C 1
ATOM 678 O O . ILE A 1 88 ? -2.294 4.636 5.632 1.00 94.19 88 ILE A O 1
ATOM 682 N N . ASP A 1 89 ? -3.070 6.349 6.869 1.00 91.50 89 ASP A N 1
ATOM 683 C CA . ASP A 1 89 ? -1.890 7.203 6.694 1.00 91.50 89 ASP A CA 1
ATOM 684 C C . ASP A 1 89 ? -0.621 6.507 7.227 1.00 91.50 89 ASP A C 1
ATOM 686 O O . ASP A 1 89 ? 0.397 6.474 6.535 1.00 91.50 89 ASP A O 1
ATOM 690 N N . GLU A 1 90 ? -0.704 5.883 8.409 1.00 91.00 90 GLU A N 1
ATOM 691 C CA . GLU A 1 90 ? 0.429 5.197 9.049 1.00 91.00 90 GLU A CA 1
ATOM 692 C C . GLU A 1 90 ? 0.793 3.863 8.371 1.00 91.00 90 GLU A C 1
ATOM 694 O O . GLU A 1 90 ? 1.954 3.464 8.383 1.00 91.00 90 GLU A O 1
ATOM 699 N N . ALA A 1 91 ? -0.171 3.158 7.769 1.00 91.38 91 ALA A N 1
ATOM 700 C CA . ALA A 1 91 ? 0.070 1.853 7.149 1.00 91.38 91 ALA A CA 1
ATOM 701 C C . ALA A 1 91 ? 0.481 1.950 5.671 1.00 91.38 91 ALA A C 1
ATOM 703 O O . ALA A 1 91 ? 1.395 1.256 5.223 1.00 91.38 91 ALA A O 1
ATOM 704 N N . VAL A 1 92 ? -0.199 2.796 4.893 1.00 92.62 92 VAL A N 1
ATOM 705 C CA . VAL A 1 92 ? -0.073 2.804 3.430 1.00 92.62 92 VAL A CA 1
ATOM 706 C C . VAL A 1 92 ? 1.217 3.464 2.968 1.00 92.62 92 VAL A C 1
ATOM 708 O O . VAL A 1 92 ? 1.893 2.930 2.091 1.00 92.62 92 VAL A O 1
ATOM 711 N N . GLU A 1 93 ? 1.568 4.624 3.519 1.00 90.69 93 GLU A N 1
ATOM 712 C CA . GLU A 1 93 ? 2.729 5.371 3.028 1.00 90.69 93 GLU A CA 1
ATOM 713 C C . GLU A 1 93 ? 4.047 4.600 3.230 1.00 90.69 93 GLU A C 1
ATOM 715 O O . GLU A 1 93 ? 4.827 4.479 2.280 1.00 90.69 93 GLU A O 1
ATOM 720 N N . PRO A 1 94 ? 4.298 3.971 4.393 1.00 90.50 94 PRO A N 1
ATOM 721 C CA . PRO A 1 94 ? 5.503 3.169 4.563 1.00 90.50 94 PRO A CA 1
ATOM 722 C C . PRO A 1 94 ? 5.515 1.897 3.717 1.00 90.50 94 PRO A C 1
ATOM 724 O O . PRO A 1 94 ? 6.581 1.498 3.250 1.00 90.50 94 PRO A O 1
ATOM 727 N N . LEU A 1 95 ? 4.350 1.284 3.472 1.00 91.81 95 LEU A N 1
ATOM 728 C CA . LEU A 1 95 ? 4.235 0.138 2.570 1.00 91.81 95 LEU A CA 1
ATOM 729 C C . LEU A 1 95 ? 4.716 0.498 1.158 1.00 91.81 95 LEU A C 1
ATOM 731 O O . LEU A 1 95 ? 5.536 -0.212 0.572 1.00 91.81 95 LEU A O 1
ATOM 735 N N . LEU A 1 96 ? 4.247 1.632 0.635 1.00 93.25 96 LEU A N 1
ATOM 736 C CA . LEU A 1 96 ? 4.639 2.141 -0.680 1.00 93.25 96 LEU A CA 1
ATOM 737 C C . LEU A 1 96 ? 6.109 2.562 -0.724 1.00 93.25 96 LEU A C 1
ATOM 739 O O . LEU A 1 96 ? 6.795 2.290 -1.712 1.00 93.25 96 LEU A O 1
ATOM 743 N N . SER A 1 97 ? 6.614 3.161 0.355 1.00 92.88 97 SER A N 1
ATOM 744 C CA . SER A 1 97 ? 8.030 3.511 0.495 1.00 92.88 97 SER A CA 1
ATOM 745 C C . SER A 1 97 ? 8.923 2.265 0.461 1.00 92.88 97 SER A C 1
ATOM 747 O O . SER A 1 97 ? 9.876 2.201 -0.317 1.00 92.88 97 SER A O 1
ATOM 749 N N . GLY A 1 98 ? 8.564 1.216 1.206 1.00 92.75 98 GLY A N 1
ATOM 750 C CA . GLY A 1 98 ? 9.261 -0.070 1.175 1.00 92.75 98 GLY A CA 1
ATOM 751 C C . GLY A 1 98 ? 9.225 -0.735 -0.204 1.00 92.75 98 GLY A C 1
ATOM 752 O O . GLY A 1 98 ? 10.250 -1.221 -0.684 1.00 92.75 98 GLY A O 1
ATOM 753 N N . CYS A 1 99 ? 8.080 -0.689 -0.892 1.00 93.94 99 CYS A N 1
ATOM 754 C CA . CYS A 1 99 ? 7.974 -1.176 -2.271 1.00 93.94 99 CYS A CA 1
ATOM 755 C C . CYS A 1 99 ? 8.847 -0.362 -3.238 1.00 93.94 99 CYS A C 1
ATOM 757 O O . CYS A 1 99 ? 9.485 -0.937 -4.115 1.00 93.94 99 CYS A O 1
ATOM 759 N N . SER A 1 100 ? 8.932 0.955 -3.056 1.00 93.62 100 SER A N 1
ATOM 760 C CA . SER A 1 100 ? 9.793 1.832 -3.863 1.00 93.62 100 SER A CA 1
ATOM 761 C C . SER A 1 100 ? 11.270 1.517 -3.663 1.00 93.62 100 SER A C 1
ATOM 763 O O . SER A 1 100 ? 12.032 1.459 -4.625 1.00 93.62 100 SER A O 1
ATOM 765 N N . LEU A 1 101 ? 11.680 1.238 -2.425 1.00 93.88 101 LEU A N 1
ATOM 766 C CA . LEU A 1 101 ? 13.044 0.805 -2.131 1.00 93.88 101 LEU A CA 1
ATOM 767 C C . LEU A 1 101 ? 13.370 -0.548 -2.776 1.00 93.88 101 LEU A C 1
ATOM 769 O O . LEU A 1 101 ? 14.450 -0.693 -3.344 1.00 93.88 101 LEU A O 1
ATOM 773 N N . ALA A 1 102 ? 12.440 -1.508 -2.746 1.00 92.19 102 ALA A N 1
ATOM 774 C CA . ALA A 1 102 ? 12.602 -2.791 -3.436 1.00 92.19 102 ALA A CA 1
ATOM 775 C C . ALA A 1 102 ? 12.708 -2.617 -4.964 1.00 92.19 102 ALA A C 1
ATOM 777 O O . ALA A 1 102 ? 13.570 -3.219 -5.608 1.00 92.19 102 ALA A O 1
ATOM 778 N N . ALA A 1 103 ? 11.885 -1.737 -5.543 1.00 93.06 103 ALA A N 1
ATOM 779 C CA . ALA A 1 103 ? 11.884 -1.427 -6.972 1.00 93.06 103 ALA A CA 1
ATOM 780 C C . ALA A 1 103 ? 13.221 -0.850 -7.462 1.00 93.06 103 ALA A C 1
ATOM 782 O O . ALA A 1 103 ? 13.653 -1.152 -8.570 1.00 93.06 103 ALA A O 1
ATOM 783 N N . ASN A 1 104 ? 13.915 -0.078 -6.621 1.00 91.69 104 ASN A N 1
ATOM 784 C CA . ASN A 1 104 ? 15.240 0.465 -6.939 1.00 91.69 104 ASN A CA 1
ATOM 785 C C . ASN A 1 104 ? 16.337 -0.612 -7.036 1.00 91.69 104 ASN A C 1
ATOM 787 O O . ASN A 1 104 ? 17.430 -0.328 -7.523 1.00 91.69 104 ASN A O 1
ATOM 791 N N . GLY A 1 105 ? 16.075 -1.834 -6.558 1.00 89.81 105 GLY A N 1
ATOM 792 C CA . GLY A 1 105 ? 17.000 -2.965 -6.644 1.00 89.81 105 GLY A CA 1
ATOM 793 C C . GLY A 1 105 ? 17.000 -3.690 -7.994 1.00 89.81 105 GLY A C 1
ATOM 794 O O . GLY A 1 105 ? 17.802 -4.603 -8.182 1.00 89.81 105 GLY A O 1
ATOM 795 N N . VAL A 1 106 ? 16.113 -3.317 -8.921 1.00 92.00 106 VAL A N 1
ATOM 796 C CA . VAL A 1 106 ? 15.937 -3.958 -10.235 1.00 92.00 106 VAL A CA 1
ATOM 797 C C . VAL A 1 106 ? 15.977 -2.918 -11.366 1.00 92.00 106 VAL A C 1
ATOM 799 O O . VAL A 1 106 ? 15.976 -1.715 -11.089 1.00 92.00 106 VAL A O 1
ATOM 802 N N . PRO A 1 107 ? 16.053 -3.328 -12.649 1.00 91.69 107 PRO A N 1
ATOM 803 C CA . PRO A 1 107 ? 16.025 -2.389 -13.766 1.00 91.69 107 PRO A CA 1
ATOM 804 C C . PRO A 1 107 ? 14.809 -1.443 -13.711 1.00 91.69 107 PRO A C 1
ATOM 806 O O . PRO A 1 107 ? 13.719 -1.890 -13.356 1.00 91.69 107 PRO A O 1
ATOM 809 N N . PRO A 1 108 ? 14.941 -0.164 -14.117 1.00 89.38 108 PRO A N 1
ATOM 810 C CA . PRO A 1 108 ? 13.885 0.844 -13.954 1.00 89.38 108 PRO A CA 1
ATOM 811 C C . PRO A 1 108 ? 12.513 0.451 -14.519 1.00 89.38 108 PRO A C 1
ATOM 813 O O . PRO A 1 108 ? 11.497 0.655 -13.859 1.00 89.38 108 PRO A O 1
ATOM 816 N N . ALA A 1 109 ? 12.476 -0.161 -15.707 1.00 88.88 109 ALA A N 1
ATOM 817 C CA . ALA A 1 109 ? 11.231 -0.634 -16.315 1.00 88.88 109 ALA A CA 1
ATOM 818 C C . ALA A 1 109 ? 10.556 -1.734 -15.473 1.00 88.88 109 ALA A C 1
ATOM 820 O O . ALA A 1 109 ? 9.345 -1.705 -15.266 1.00 88.88 109 ALA A O 1
ATOM 821 N N . GLU A 1 110 ? 11.341 -2.676 -14.945 1.00 91.56 110 GLU A N 1
ATOM 822 C CA . GLU A 1 110 ? 10.853 -3.759 -14.085 1.00 91.56 110 GLU A CA 1
ATOM 823 C C . GLU A 1 110 ? 10.393 -3.232 -12.722 1.00 91.56 110 GLU A C 1
ATOM 825 O O . GLU A 1 110 ? 9.328 -3.614 -12.236 1.00 91.56 110 GLU A O 1
ATOM 830 N N . GLY A 1 111 ? 11.155 -2.307 -12.132 1.00 93.62 111 GLY A N 1
ATOM 831 C CA . GLY A 1 111 ? 10.814 -1.657 -10.869 1.00 93.62 111 GLY A CA 1
ATOM 832 C C . GLY A 1 111 ? 9.510 -0.862 -10.957 1.00 93.62 111 GLY A C 1
ATOM 833 O O . GLY A 1 111 ? 8.674 -0.943 -10.058 1.00 93.62 111 GLY A O 1
ATOM 834 N N . ALA A 1 112 ? 9.291 -0.156 -12.068 1.00 93.31 112 ALA A N 1
ATOM 835 C CA . ALA A 1 112 ? 8.057 0.581 -12.320 1.00 93.31 112 ALA A CA 1
ATOM 836 C C . ALA A 1 112 ? 6.833 -0.349 -12.455 1.00 93.31 112 ALA A C 1
ATOM 838 O O . ALA A 1 112 ? 5.780 -0.075 -11.876 1.00 93.31 112 ALA A O 1
ATOM 839 N N . VAL A 1 113 ? 6.978 -1.491 -13.140 1.00 94.25 113 VAL A N 1
ATOM 840 C CA . VAL A 1 113 ? 5.924 -2.522 -13.225 1.00 94.25 113 VAL A CA 1
ATOM 841 C C . VAL A 1 113 ? 5.639 -3.141 -11.855 1.00 94.25 113 VAL A C 1
ATOM 843 O O . VAL A 1 113 ? 4.476 -3.301 -11.483 1.00 94.25 113 VAL A O 1
ATOM 846 N N . TYR A 1 114 ? 6.680 -3.453 -11.081 1.00 95.50 114 TYR A N 1
ATOM 847 C CA . TYR A 1 114 ? 6.530 -3.965 -9.719 1.00 95.50 114 TYR A CA 1
ATOM 848 C C . TYR A 1 114 ? 5.763 -2.985 -8.822 1.00 95.50 114 TYR A C 1
ATOM 850 O O . TYR A 1 114 ? 4.798 -3.378 -8.165 1.00 95.50 114 TYR A O 1
ATOM 858 N N . LEU A 1 115 ? 6.127 -1.698 -8.844 1.00 95.69 115 LEU A N 1
ATOM 859 C CA . LEU A 1 115 ? 5.416 -0.658 -8.098 1.00 95.69 115 LEU A CA 1
ATOM 860 C C . LEU A 1 115 ? 3.945 -0.560 -8.493 1.00 95.69 115 LEU A C 1
ATOM 862 O O . LEU A 1 115 ? 3.083 -0.520 -7.614 1.00 95.69 115 LEU A O 1
ATOM 866 N N . ALA A 1 116 ? 3.649 -0.576 -9.794 1.00 95.81 116 ALA A N 1
ATOM 867 C CA . ALA A 1 116 ? 2.276 -0.568 -10.285 1.00 95.81 116 ALA A CA 1
ATOM 868 C C . ALA A 1 116 ? 1.472 -1.763 -9.740 1.00 95.81 116 ALA A C 1
ATOM 870 O O . ALA A 1 116 ? 0.351 -1.588 -9.260 1.00 95.81 116 ALA A O 1
ATOM 871 N N . ASN A 1 117 ? 2.061 -2.963 -9.728 1.00 96.62 117 ASN A N 1
ATOM 872 C CA . ASN A 1 117 ? 1.416 -4.159 -9.183 1.00 96.62 117 ASN A CA 1
ATOM 873 C C . ASN A 1 117 ? 1.181 -4.064 -7.665 1.00 96.62 117 ASN A C 1
ATOM 875 O O . ASN A 1 117 ? 0.117 -4.459 -7.184 1.00 96.62 117 ASN A O 1
ATOM 879 N N . CYS A 1 118 ? 2.127 -3.505 -6.904 1.00 95.94 118 CYS A N 1
ATOM 880 C CA . CYS A 1 118 ? 1.954 -3.260 -5.468 1.00 95.94 118 CYS A CA 1
ATOM 881 C C . CYS A 1 118 ? 0.821 -2.266 -5.184 1.00 95.94 118 CYS A C 1
ATOM 883 O O . CYS A 1 118 ? -0.020 -2.524 -4.320 1.00 95.94 118 CYS A O 1
ATOM 885 N N . ILE A 1 119 ? 0.753 -1.166 -5.941 1.00 96.69 119 ILE A N 1
ATOM 886 C CA . ILE A 1 119 ? -0.314 -0.165 -5.806 1.00 96.69 119 ILE A CA 1
ATOM 887 C C . ILE A 1 119 ? -1.676 -0.780 -6.157 1.00 96.69 119 ILE A C 1
ATOM 889 O O . ILE A 1 119 ? -2.638 -0.590 -5.414 1.00 96.69 119 ILE A O 1
ATOM 893 N N . LEU A 1 120 ? -1.761 -1.563 -7.238 1.00 96.50 120 LEU A N 1
ATOM 894 C CA . LEU A 1 120 ? -2.989 -2.256 -7.639 1.00 96.50 120 LEU A CA 1
ATOM 895 C C . LEU A 1 120 ? -3.483 -3.240 -6.575 1.00 96.50 120 LEU A C 1
ATOM 897 O O . LEU A 1 120 ? -4.680 -3.266 -6.287 1.00 96.50 120 LEU A O 1
ATOM 901 N N . SER A 1 121 ? -2.576 -4.015 -5.973 1.00 95.81 121 SER A N 1
ATOM 902 C CA . SER A 1 121 ? -2.910 -4.934 -4.878 1.00 95.81 121 SER A CA 1
ATOM 903 C C . SER A 1 121 ? -3.548 -4.185 -3.704 1.00 95.81 121 SER A C 1
ATOM 905 O O . SER A 1 121 ? -4.645 -4.525 -3.258 1.00 95.81 121 SER A O 1
ATOM 907 N N . LEU A 1 122 ? -2.918 -3.086 -3.277 1.00 95.69 122 LEU A N 1
ATOM 908 C CA . LEU A 1 122 ? -3.419 -2.256 -2.187 1.00 95.69 122 LEU A CA 1
ATOM 909 C C . LEU A 1 122 ? -4.774 -1.610 -2.523 1.00 95.69 122 LEU A C 1
ATOM 911 O O . LEU A 1 122 ? -5.722 -1.691 -1.740 1.00 95.69 122 LEU A O 1
ATOM 915 N N . MET A 1 123 ? -4.897 -0.996 -3.702 1.00 96.50 123 MET A N 1
ATOM 916 C CA . MET A 1 123 ? -6.157 -0.411 -4.170 1.00 96.50 123 MET A CA 1
ATOM 917 C C . MET A 1 123 ? -7.283 -1.447 -4.226 1.00 96.50 123 MET A C 1
ATOM 919 O O . MET A 1 123 ? -8.417 -1.132 -3.865 1.00 96.50 123 MET A O 1
ATOM 923 N N . GLY A 1 124 ? -6.967 -2.683 -4.625 1.00 95.69 124 GLY A N 1
ATOM 924 C CA . GLY A 1 124 ? -7.904 -3.802 -4.706 1.00 95.69 124 GLY A CA 1
ATOM 925 C C . GLY A 1 124 ? -8.615 -4.114 -3.386 1.00 95.69 124 GLY A C 1
ATOM 926 O O . GLY A 1 124 ? -9.768 -4.570 -3.391 1.00 95.69 124 GLY A O 1
ATOM 927 N N . VAL A 1 125 ? -7.946 -3.832 -2.266 1.00 95.62 125 VAL A N 1
ATOM 928 C CA . VAL A 1 125 ? -8.494 -3.960 -0.915 1.00 95.62 125 VAL A CA 1
ATOM 929 C C . VAL A 1 125 ? -9.193 -2.670 -0.480 1.00 95.62 125 VAL A C 1
ATOM 931 O O . VAL A 1 125 ? -10.351 -2.722 -0.067 1.00 95.62 125 VAL A O 1
ATOM 934 N N . LEU A 1 126 ? -8.532 -1.514 -0.606 1.00 95.94 126 LEU A N 1
ATOM 935 C CA . LEU A 1 126 ? -9.049 -0.226 -0.115 1.00 95.94 126 LEU A CA 1
ATOM 936 C C . LEU A 1 126 ? -10.372 0.177 -0.778 1.00 95.94 126 LEU A C 1
ATOM 938 O O . LEU A 1 126 ? -11.236 0.752 -0.125 1.00 95.94 126 LEU A O 1
ATOM 942 N N . GLN A 1 127 ? -10.562 -0.152 -2.057 1.00 96.44 127 GLN A N 1
ATOM 943 C CA . GLN A 1 127 ? -11.769 0.212 -2.809 1.00 96.44 127 GLN A CA 1
ATOM 944 C C . GLN A 1 127 ? -13.058 -0.449 -2.303 1.00 96.44 127 GLN A C 1
ATOM 946 O O . GLN A 1 127 ? -14.146 -0.062 -2.718 1.00 96.44 127 GLN A O 1
ATOM 951 N N . ARG A 1 128 ? -12.951 -1.462 -1.436 1.00 95.94 128 ARG A N 1
ATOM 952 C CA . ARG A 1 128 ? -14.106 -2.168 -0.864 1.00 95.94 128 ARG A CA 1
ATOM 953 C C . ARG A 1 128 ? -14.761 -1.394 0.281 1.00 95.94 128 ARG A C 1
ATOM 955 O O . ARG A 1 128 ? -15.849 -1.771 0.703 1.00 95.94 128 ARG A O 1
ATOM 962 N N . TYR A 1 129 ? -14.102 -0.350 0.782 1.00 95.56 129 TYR A N 1
ATOM 963 C CA . TYR A 1 129 ? -14.499 0.362 1.989 1.00 95.56 129 TYR A CA 1
ATOM 964 C C . TYR A 1 129 ? -14.663 1.861 1.720 1.00 95.56 129 TYR A C 1
ATOM 966 O O . TYR A 1 129 ? -13.707 2.553 1.367 1.00 95.56 129 TYR A O 1
ATOM 974 N N . ASP A 1 130 ? -15.861 2.396 1.967 1.00 94.12 130 ASP A N 1
ATOM 975 C CA . ASP A 1 130 ? -16.173 3.809 1.703 1.00 94.12 130 ASP A CA 1
ATOM 976 C C . ASP A 1 130 ? -15.285 4.777 2.502 1.00 94.12 130 ASP A C 1
ATOM 978 O O . ASP A 1 130 ? -14.915 5.843 2.016 1.00 94.12 130 ASP A O 1
ATOM 982 N N . PHE A 1 131 ? -14.875 4.393 3.717 1.00 95.31 131 PHE A N 1
ATOM 983 C CA . PHE A 1 131 ? -14.005 5.209 4.574 1.00 95.31 131 PHE A CA 1
ATOM 984 C C . PHE A 1 131 ? -12.551 5.316 4.071 1.00 95.31 131 PHE A C 1
ATOM 986 O O . PHE A 1 131 ? -11.755 6.055 4.653 1.00 95.31 131 PHE A O 1
ATOM 993 N N . CYS A 1 132 ? -12.202 4.610 2.992 1.00 95.94 132 CYS A N 1
ATOM 994 C CA . CYS A 1 132 ? -10.917 4.707 2.300 1.00 95.94 132 CYS A CA 1
ATOM 995 C C . CYS A 1 132 ? -10.999 5.509 0.990 1.00 95.94 132 CYS A C 1
ATOM 997 O O . CYS A 1 132 ? -9.968 5.721 0.346 1.00 95.94 132 CYS A O 1
ATOM 999 N N . ALA A 1 133 ? -12.186 5.984 0.591 1.00 94.50 133 ALA A N 1
ATOM 1000 C CA . ALA A 1 133 ? -12.406 6.618 -0.708 1.00 94.50 133 ALA A CA 1
ATOM 1001 C C . ALA A 1 133 ? -11.495 7.832 -0.956 1.00 94.50 133 ALA A C 1
ATOM 1003 O O . ALA A 1 133 ? -11.027 8.024 -2.075 1.00 94.50 133 ALA A O 1
ATOM 1004 N N . TRP A 1 134 ? -11.169 8.606 0.085 1.00 95.19 134 TRP A N 1
ATOM 1005 C CA . TRP A 1 134 ? -10.280 9.770 -0.011 1.00 95.19 134 TRP A CA 1
ATOM 1006 C C . TRP A 1 134 ? -8.855 9.422 -0.486 1.00 95.19 134 TRP A C 1
ATOM 1008 O O . TRP A 1 134 ? -8.184 10.261 -1.090 1.00 95.19 134 TRP A O 1
ATOM 1018 N N . ARG A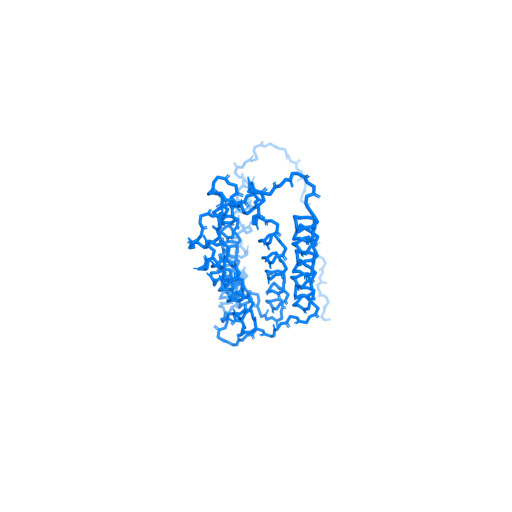 1 135 ? -8.382 8.194 -0.226 1.00 95.38 135 ARG A N 1
ATOM 1019 C CA . ARG A 1 135 ? -7.020 7.746 -0.561 1.00 95.38 135 ARG A CA 1
ATOM 1020 C C . ARG A 1 135 ? -6.924 7.190 -1.982 1.00 95.38 135 ARG A C 1
ATOM 1022 O O . ARG A 1 135 ? -5.854 7.250 -2.584 1.00 95.38 135 ARG A O 1
ATOM 1029 N N . LEU A 1 136 ? -8.028 6.692 -2.544 1.00 96.75 136 LEU A N 1
ATOM 1030 C CA . LEU A 1 136 ? -8.042 6.057 -3.867 1.00 96.75 136 LEU A CA 1
ATOM 1031 C C . LEU A 1 136 ? -7.559 6.980 -5.001 1.00 96.75 136 LEU A C 1
ATOM 1033 O O . LEU A 1 136 ? -6.730 6.517 -5.780 1.00 96.75 136 LEU A O 1
ATOM 1037 N N . PRO A 1 137 ? -7.965 8.265 -5.098 1.00 97.12 137 PRO A N 1
ATOM 1038 C CA . PRO A 1 137 ? -7.472 9.154 -6.153 1.00 97.12 137 PRO A CA 1
ATOM 1039 C C . PRO A 1 137 ? -5.957 9.378 -6.093 1.00 97.12 137 PRO A C 1
ATOM 1041 O O . PRO A 1 137 ? -5.301 9.483 -7.123 1.00 97.12 137 PRO A O 1
ATOM 1044 N N . GLN A 1 138 ? -5.387 9.416 -4.886 1.00 95.81 138 GLN A N 1
ATOM 1045 C CA . GLN A 1 138 ? -3.945 9.592 -4.699 1.00 95.81 138 GLN A CA 1
ATOM 1046 C C . GLN A 1 138 ? -3.176 8.347 -5.157 1.00 95.81 138 GLN A C 1
ATOM 1048 O O . GLN A 1 138 ? -2.163 8.465 -5.840 1.00 95.81 138 GLN A O 1
ATOM 1053 N N . LEU A 1 139 ? -3.686 7.152 -4.837 1.00 96.31 139 LEU A N 1
ATOM 1054 C CA . LEU A 1 139 ? -3.111 5.892 -5.316 1.00 96.31 139 LEU A CA 1
ATOM 1055 C C . LEU A 1 139 ? -3.267 5.732 -6.833 1.00 96.31 139 LEU A C 1
ATOM 1057 O O . LEU A 1 139 ? -2.344 5.269 -7.492 1.00 96.31 139 LEU A O 1
ATOM 1061 N N . GLN A 1 140 ? -4.395 6.165 -7.404 1.00 96.75 140 GLN A N 1
ATOM 1062 C CA . GLN A 1 140 ? -4.607 6.186 -8.855 1.00 96.75 140 GLN A CA 1
ATOM 1063 C C . GLN A 1 140 ? -3.597 7.086 -9.567 1.00 96.75 140 GLN A C 1
ATOM 1065 O O . GLN A 1 140 ? -3.074 6.705 -10.612 1.00 96.75 140 GLN A O 1
ATOM 1070 N N . GLN A 1 141 ? -3.296 8.255 -8.998 1.00 96.56 141 GLN A N 1
ATOM 1071 C CA . GLN A 1 141 ? -2.267 9.137 -9.536 1.00 96.56 141 GLN A CA 1
ATOM 1072 C C . GLN A 1 141 ? -0.888 8.461 -9.506 1.00 96.56 141 GLN A C 1
ATOM 1074 O O . GLN A 1 141 ? -0.222 8.400 -10.536 1.00 96.56 141 GLN A O 1
ATOM 1079 N N . GLN A 1 142 ? -0.487 7.902 -8.361 1.00 95.44 142 GLN A N 1
ATOM 1080 C CA . GLN A 1 142 ? 0.799 7.208 -8.225 1.00 95.44 142 GLN A CA 1
ATOM 1081 C C . GLN A 1 142 ? 0.908 5.989 -9.155 1.00 95.44 142 GLN A C 1
ATOM 1083 O O . GLN A 1 142 ? 1.970 5.729 -9.718 1.00 95.44 142 GLN A O 1
ATOM 1088 N N . LEU A 1 143 ? -0.194 5.260 -9.361 1.00 96.44 143 LEU A N 1
ATOM 1089 C CA . LEU A 1 143 ? -0.266 4.167 -10.329 1.00 96.44 143 LEU A CA 1
ATOM 1090 C C . LEU A 1 143 ? -0.027 4.669 -11.757 1.00 96.44 143 LEU A C 1
ATOM 1092 O O . LEU A 1 143 ? 0.739 4.054 -12.494 1.00 96.44 143 LEU A O 1
ATOM 1096 N N . GLY A 1 144 ? -0.663 5.780 -12.141 1.00 94.69 144 GLY A N 1
ATOM 1097 C CA . GLY A 1 144 ? -0.454 6.408 -13.446 1.00 94.69 144 GLY A CA 1
ATOM 1098 C C . GLY A 1 144 ? 1.007 6.800 -13.664 1.00 94.69 144 GLY A C 1
ATOM 1099 O O . GLY A 1 144 ? 1.592 6.437 -14.679 1.00 94.69 144 GLY A O 1
ATOM 1100 N N . GLU A 1 145 ? 1.625 7.441 -12.671 1.00 93.81 145 GLU A N 1
ATOM 1101 C CA . GLU A 1 145 ? 3.041 7.827 -12.709 1.00 93.81 145 GLU A CA 1
ATOM 1102 C C . GLU A 1 145 ? 3.975 6.611 -12.858 1.00 93.81 145 GLU A C 1
ATOM 1104 O O . GLU A 1 145 ? 4.914 6.645 -13.657 1.00 93.81 145 GLU A O 1
ATOM 1109 N N . ALA A 1 146 ? 3.700 5.513 -12.145 1.00 91.38 146 ALA A N 1
ATOM 1110 C CA . ALA A 1 146 ? 4.466 4.273 -12.269 1.00 91.38 146 ALA A CA 1
ATOM 1111 C C . ALA A 1 146 ? 4.321 3.642 -13.666 1.00 91.38 146 ALA A C 1
ATOM 1113 O O . ALA A 1 146 ? 5.314 3.230 -14.268 1.00 91.38 146 ALA A O 1
ATOM 1114 N N . VAL A 1 147 ? 3.102 3.602 -14.214 1.00 92.69 147 VAL A N 1
ATOM 1115 C CA . VAL A 1 147 ? 2.838 3.057 -15.557 1.00 92.69 147 VAL A CA 1
ATOM 1116 C C . VAL A 1 147 ? 3.501 3.908 -16.643 1.00 92.69 147 VAL A C 1
ATOM 1118 O O . VAL A 1 147 ? 4.173 3.360 -17.518 1.00 92.69 147 VAL A O 1
ATOM 1121 N N . ASP A 1 148 ? 3.380 5.233 -16.573 1.00 92.12 148 ASP A N 1
ATOM 1122 C CA . ASP A 1 148 ? 4.017 6.152 -17.523 1.00 92.12 148 ASP A CA 1
ATOM 1123 C C . ASP A 1 148 ? 5.548 6.033 -17.477 1.00 92.12 148 ASP A C 1
ATOM 1125 O O . ASP A 1 148 ? 6.213 6.008 -18.520 1.00 92.12 148 ASP A O 1
ATOM 1129 N N . GLY A 1 149 ? 6.111 5.889 -16.273 1.00 88.94 149 GLY A N 1
ATOM 1130 C CA . GLY 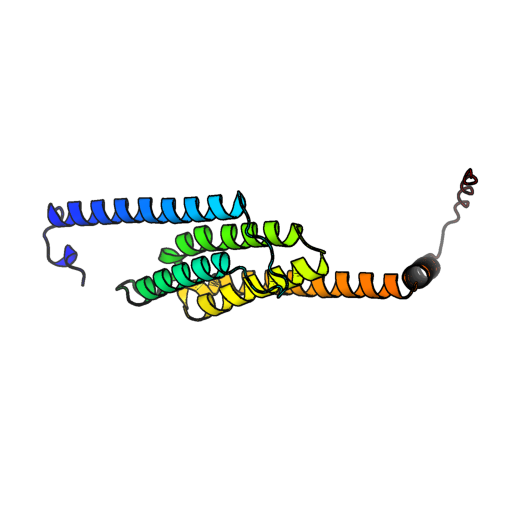A 1 149 ? 7.528 5.597 -16.067 1.00 88.94 149 GLY A CA 1
ATOM 1131 C C . GLY A 1 149 ? 7.955 4.289 -16.737 1.00 88.94 149 GLY A C 1
ATOM 1132 O O . GLY A 1 149 ? 8.930 4.279 -17.490 1.00 88.94 149 GLY A O 1
ATOM 1133 N N . ALA A 1 150 ? 7.193 3.207 -16.544 1.00 87.69 150 ALA A N 1
ATOM 1134 C CA . ALA A 1 150 ? 7.472 1.910 -17.162 1.00 87.69 150 ALA A CA 1
ATOM 1135 C C . ALA A 1 150 ? 7.475 1.992 -18.697 1.00 87.69 150 ALA A C 1
ATOM 1137 O O . ALA A 1 150 ? 8.391 1.487 -19.349 1.00 87.69 150 ALA A O 1
ATOM 1138 N N . VAL A 1 151 ? 6.478 2.666 -19.283 1.00 89.06 151 VAL A N 1
ATOM 1139 C CA . VAL A 1 151 ? 6.385 2.857 -20.738 1.00 89.06 151 VAL A CA 1
ATOM 1140 C C . VAL A 1 151 ? 7.586 3.642 -21.256 1.00 89.06 151 VAL A C 1
ATOM 1142 O O . VAL A 1 151 ? 8.200 3.241 -22.247 1.00 89.06 151 VAL A O 1
ATOM 1145 N N . LYS A 1 152 ? 7.951 4.741 -20.589 1.00 88.88 152 LYS A N 1
ATOM 1146 C CA . LYS A 1 152 ? 9.090 5.571 -20.987 1.00 88.88 152 LYS A CA 1
ATOM 1147 C C . LYS A 1 152 ? 10.398 4.776 -20.985 1.00 88.88 152 LYS A C 1
ATOM 1149 O O . LYS A 1 152 ? 11.102 4.776 -21.994 1.00 88.88 152 LYS A O 1
ATOM 1154 N N . GLU A 1 153 ? 10.697 4.076 -19.894 1.00 88.50 153 GLU A N 1
ATOM 1155 C CA . GLU A 1 153 ? 11.925 3.283 -19.761 1.00 88.50 153 GLU A CA 1
ATOM 1156 C C . GLU A 1 153 ? 11.979 2.145 -20.789 1.00 88.50 153 GLU A C 1
ATOM 1158 O O . GLU A 1 153 ? 13.014 1.915 -21.419 1.00 88.50 153 GLU A O 1
ATOM 1163 N N . GLN A 1 154 ? 10.847 1.481 -21.045 1.00 84.06 154 GLN A N 1
ATOM 1164 C CA . GLN A 1 154 ? 10.774 0.409 -22.036 1.00 84.06 154 GLN A CA 1
ATOM 1165 C C . GLN A 1 154 ? 10.972 0.919 -23.471 1.00 84.06 154 GLN A C 1
ATOM 1167 O O . GLN A 1 154 ? 11.636 0.263 -24.284 1.00 84.06 154 GLN A O 1
ATOM 1172 N N . VAL A 1 155 ? 10.423 2.092 -23.798 1.00 85.25 155 VAL A N 1
ATOM 1173 C CA . VAL A 1 155 ? 10.654 2.753 -25.089 1.00 85.25 155 VAL A CA 1
ATOM 1174 C C . VAL A 1 155 ? 12.128 3.115 -25.236 1.00 85.25 155 VAL A C 1
ATOM 1176 O O . VAL A 1 155 ? 12.720 2.815 -26.269 1.00 85.25 155 VAL A O 1
ATOM 1179 N N . GLU A 1 156 ? 12.749 3.705 -24.216 1.00 84.19 156 GLU A N 1
ATOM 1180 C CA . GLU A 1 156 ? 14.174 4.045 -24.249 1.00 84.19 156 GLU A CA 1
ATOM 1181 C C . GLU A 1 156 ? 15.064 2.807 -24.415 1.00 84.19 156 GLU A C 1
ATOM 1183 O O . GLU A 1 156 ? 15.970 2.814 -25.250 1.00 84.19 156 GLU A O 1
ATOM 1188 N N . ALA A 1 157 ? 14.780 1.721 -23.692 1.00 83.19 157 ALA A N 1
ATOM 1189 C CA . ALA A 1 157 ? 15.496 0.454 -23.831 1.00 83.19 157 ALA A CA 1
ATOM 1190 C C . ALA A 1 157 ? 15.353 -0.144 -25.242 1.00 83.19 157 ALA A C 1
ATOM 1192 O O . ALA A 1 157 ? 16.333 -0.615 -25.823 1.00 83.19 157 ALA A O 1
ATOM 1193 N N . SER A 1 158 ? 14.151 -0.072 -25.820 1.00 83.06 158 SER A N 1
ATOM 1194 C CA . SER A 1 158 ? 13.879 -0.552 -27.181 1.00 83.06 158 SER A CA 1
ATOM 1195 C C . SER A 1 158 ? 14.545 0.317 -28.250 1.00 83.06 158 SER A C 1
ATOM 1197 O O . SER A 1 158 ? 14.998 -0.189 -29.269 1.00 83.06 158 SER A O 1
ATOM 1199 N N . LEU A 1 159 ? 14.639 1.631 -28.038 1.00 83.88 159 LEU A N 1
ATOM 1200 C CA . LEU A 1 159 ? 15.347 2.519 -28.961 1.00 83.88 159 LEU A CA 1
ATOM 1201 C C . LEU A 1 159 ? 16.851 2.233 -28.961 1.00 83.88 159 LEU A C 1
ATOM 1203 O O . LEU A 1 159 ? 17.417 2.100 -30.048 1.00 83.88 159 LEU A O 1
ATOM 1207 N N . ARG A 1 160 ? 17.440 2.048 -27.767 1.00 80.88 160 ARG A N 1
ATOM 1208 C CA . ARG A 1 160 ? 18.846 1.648 -27.575 1.00 80.88 160 ARG A CA 1
ATOM 1209 C C . ARG A 1 160 ? 19.166 0.319 -28.250 1.00 80.88 160 ARG A C 1
ATOM 1211 O O . ARG A 1 160 ? 20.199 0.191 -28.899 1.00 80.88 160 ARG A O 1
ATOM 1218 N N . SER A 1 161 ? 18.281 -0.675 -28.150 1.00 81.50 161 SER A N 1
ATOM 1219 C CA . SER A 1 161 ? 18.527 -1.994 -28.752 1.00 81.50 161 SER A CA 1
ATOM 1220 C C . SER A 1 161 ? 18.522 -1.980 -30.287 1.00 81.50 161 SER A C 1
ATOM 1222 O O . SER A 1 161 ? 19.112 -2.863 -30.908 1.00 81.50 161 SER A O 1
ATOM 1224 N N . VAL A 1 162 ? 17.913 -0.962 -30.907 1.00 85.62 162 VAL A N 1
ATOM 1225 C CA . VAL A 1 162 ? 17.833 -0.803 -32.370 1.00 85.62 162 VAL A CA 1
ATOM 1226 C C . VAL A 1 162 ? 18.799 0.286 -32.889 1.00 85.62 162 VAL A C 1
ATOM 1228 O O . VAL A 1 162 ? 18.819 0.572 -34.088 1.00 85.62 162 VAL A O 1
ATOM 1231 N N . ASN A 1 163 ? 19.648 0.877 -32.031 1.00 77.56 163 ASN A N 1
ATOM 1232 C CA . ASN A 1 163 ? 20.549 2.002 -32.354 1.00 77.56 163 ASN A CA 1
ATOM 1233 C C . ASN A 1 163 ? 19.817 3.192 -33.023 1.00 77.56 163 ASN A C 1
ATOM 1235 O O . ASN A 1 163 ? 20.342 3.858 -33.926 1.00 77.56 163 ASN A O 1
ATOM 1239 N N . LEU A 1 164 ? 18.548 3.415 -32.664 1.00 76.19 164 LEU A N 1
ATOM 1240 C CA . LEU A 1 164 ? 17.698 4.482 -33.219 1.00 76.19 164 LEU A CA 1
ATOM 1241 C C . LEU A 1 164 ? 17.722 5.757 -32.370 1.00 76.19 164 LEU A C 1
ATOM 1243 O O . LEU A 1 164 ? 17.317 6.823 -32.829 1.00 76.19 164 LEU A O 1
ATOM 1247 N N . ASP A 1 165 ? 18.217 5.645 -31.153 1.00 74.31 165 ASP A N 1
ATOM 1248 C CA . ASP A 1 165 ? 18.425 6.675 -30.150 1.00 74.31 165 ASP A CA 1
ATOM 1249 C C . ASP A 1 165 ? 19.272 7.843 -30.682 1.00 74.31 165 ASP A C 1
ATOM 1251 O O . ASP A 1 165 ? 18.803 8.985 -30.650 1.00 74.31 165 ASP A O 1
ATOM 1255 N N . ASP A 1 166 ? 20.423 7.577 -31.308 1.00 73.00 166 ASP A N 1
ATOM 1256 C CA . ASP A 1 166 ? 21.260 8.618 -31.933 1.00 73.00 166 ASP A CA 1
ATOM 1257 C C . ASP A 1 166 ? 20.530 9.360 -33.066 1.00 73.00 166 ASP A C 1
ATOM 1259 O O . ASP A 1 166 ? 20.631 10.583 -33.223 1.00 73.00 166 ASP A O 1
ATOM 1263 N N . LYS A 1 167 ? 19.743 8.625 -33.861 1.00 75.19 167 LYS A N 1
ATOM 1264 C CA . LYS A 1 167 ? 18.999 9.181 -35.001 1.00 75.19 167 LYS A CA 1
ATOM 1265 C C . LYS A 1 167 ? 17.816 10.029 -34.535 1.00 75.19 167 LYS A C 1
ATOM 1267 O O . LYS A 1 167 ? 17.581 11.104 -35.087 1.00 75.19 167 LYS A O 1
ATOM 1272 N N . ILE A 1 168 ? 17.096 9.586 -33.506 1.00 77.38 168 ILE A N 1
ATOM 1273 C CA . ILE A 1 168 ? 15.995 10.340 -32.892 1.00 77.38 168 ILE A CA 1
ATOM 1274 C C . ILE A 1 168 ? 16.525 11.598 -32.205 1.00 77.38 168 ILE A C 1
ATOM 1276 O O . ILE A 1 168 ? 15.914 12.660 -32.340 1.00 77.38 168 ILE A O 1
ATOM 1280 N N . PHE A 1 169 ? 17.673 11.520 -31.528 1.00 75.81 169 PHE A N 1
ATOM 1281 C CA . PHE A 1 169 ? 18.321 12.690 -30.940 1.00 75.81 169 PHE A CA 1
ATOM 1282 C C . PHE A 1 169 ? 18.687 13.726 -32.012 1.00 75.81 169 PHE A C 1
ATOM 1284 O O . PHE A 1 169 ? 18.323 14.898 -31.892 1.00 75.81 169 PHE A O 1
ATOM 1291 N N . ALA A 1 170 ? 19.309 13.292 -33.114 1.00 79.00 170 ALA A N 1
ATOM 1292 C CA . ALA A 1 170 ? 19.653 14.164 -34.237 1.00 79.00 170 ALA A CA 1
ATOM 1293 C C . ALA A 1 170 ? 18.420 14.814 -34.898 1.00 79.00 170 ALA A C 1
ATOM 1295 O O . ALA A 1 170 ? 18.456 15.991 -35.271 1.00 79.00 170 ALA A O 1
ATOM 1296 N N . LEU A 1 171 ? 17.310 14.078 -35.020 1.00 79.25 171 LEU A N 1
ATOM 1297 C CA . LEU A 1 171 ? 16.050 14.599 -35.560 1.00 79.25 171 LEU A CA 1
ATOM 1298 C C . LEU A 1 171 ? 15.385 15.608 -34.616 1.00 79.25 171 LEU A C 1
ATOM 1300 O O . LEU A 1 171 ? 14.949 16.665 -35.072 1.00 79.25 171 LEU A O 1
ATOM 1304 N N . ARG A 1 172 ? 15.358 15.339 -33.304 1.00 81.12 172 ARG A N 1
ATOM 1305 C CA . ARG A 1 172 ? 14.832 16.278 -32.297 1.00 81.12 172 ARG A CA 1
ATOM 1306 C C . ARG A 1 172 ? 15.657 17.563 -32.241 1.00 81.12 172 ARG A C 1
ATOM 1308 O O . ARG A 1 172 ? 15.080 18.648 -32.215 1.00 81.12 172 ARG A O 1
ATOM 1315 N N . ALA A 1 173 ? 16.985 17.456 -32.307 1.00 78.56 173 ALA A N 1
ATOM 1316 C CA . ALA A 1 173 ? 17.882 18.608 -32.369 1.00 78.56 173 ALA A CA 1
ATOM 1317 C C . ALA A 1 173 ? 1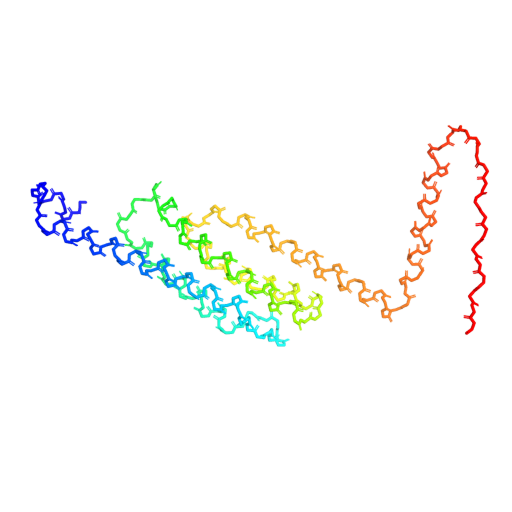7.628 19.469 -33.621 1.00 78.56 173 ALA A C 1
ATOM 1319 O O . ALA A 1 173 ? 17.557 20.696 -33.531 1.00 78.56 173 ALA A O 1
ATOM 1320 N N . ARG A 1 174 ? 17.412 18.838 -34.786 1.00 78.31 174 ARG A N 1
ATOM 1321 C CA . ARG A 1 174 ? 17.037 19.540 -36.027 1.00 78.31 174 ARG A CA 1
ATOM 1322 C C . ARG A 1 174 ? 15.666 20.212 -35.937 1.00 78.31 174 ARG A C 1
ATOM 1324 O O . ARG A 1 174 ? 15.549 21.365 -36.340 1.00 78.31 174 ARG A O 1
ATOM 1331 N N . ALA A 1 175 ? 14.663 19.542 -35.375 1.00 78.50 175 ALA A N 1
ATOM 1332 C CA . ALA A 1 175 ? 13.327 20.110 -35.193 1.00 78.50 175 ALA A CA 1
ATOM 1333 C C . ALA A 1 175 ? 13.335 21.325 -34.242 1.00 78.50 175 ALA A C 1
ATOM 1335 O O . ALA A 1 175 ? 12.703 22.340 -34.526 1.00 78.50 175 ALA A O 1
ATOM 1336 N N . GLN A 1 176 ? 14.109 21.276 -33.151 1.00 73.81 176 GLN A N 1
ATOM 1337 C CA . GLN A 1 176 ? 14.282 22.410 -32.232 1.00 73.81 176 GLN A CA 1
ATOM 1338 C C . GLN A 1 176 ? 15.047 23.582 -32.870 1.00 73.81 176 GLN A C 1
ATOM 1340 O O . GLN A 1 176 ? 14.706 24.743 -32.637 1.00 73.81 176 GLN A O 1
ATOM 1345 N N . ALA A 1 177 ? 16.052 23.299 -33.706 1.00 73.38 177 ALA A N 1
ATOM 1346 C CA . ALA A 1 177 ? 16.760 24.323 -34.475 1.00 73.38 177 ALA A CA 1
ATOM 1347 C C . ALA A 1 177 ? 15.850 24.992 -35.523 1.00 73.38 177 ALA A C 1
ATOM 1349 O O . ALA A 1 177 ? 15.903 26.207 -35.701 1.00 73.38 177 ALA A O 1
ATOM 1350 N N . GLN A 1 178 ? 14.968 24.223 -36.166 1.00 64.75 178 GLN A N 1
ATOM 1351 C CA . GLN A 1 178 ? 13.972 24.743 -37.108 1.00 64.75 178 GLN A CA 1
ATOM 1352 C C . GLN A 1 178 ? 12.865 25.549 -36.408 1.00 64.75 178 GLN A C 1
ATOM 1354 O O . GLN A 1 178 ? 12.459 26.587 -36.924 1.00 64.75 178 GLN A O 1
ATOM 1359 N N . GLY A 1 179 ? 12.442 25.154 -35.202 1.00 59.22 179 GLY A N 1
ATOM 1360 C CA . GLY A 1 179 ? 11.513 25.935 -34.374 1.00 59.22 179 GLY A CA 1
ATOM 1361 C C . GLY A 1 179 ? 12.086 27.282 -33.912 1.00 59.22 179 GLY A C 1
ATOM 1362 O O . GLY A 1 179 ? 11.367 28.277 -33.878 1.00 59.22 179 GLY A O 1
ATOM 1363 N N . LYS A 1 180 ? 13.398 27.356 -33.637 1.00 53.94 180 LYS A N 1
ATOM 1364 C CA . LYS A 1 180 ? 14.094 28.630 -33.369 1.00 53.94 180 LYS A CA 1
ATOM 1365 C C . LYS A 1 180 ? 14.251 29.499 -34.622 1.00 53.94 180 LYS A C 1
ATOM 1367 O O . LYS A 1 180 ? 14.165 30.717 -34.514 1.00 53.94 180 LYS A O 1
ATOM 1372 N N . ALA A 1 181 ? 14.436 28.899 -35.799 1.00 53.81 181 ALA A N 1
ATOM 1373 C CA . ALA A 1 181 ? 14.520 29.630 -37.066 1.00 53.81 181 ALA A CA 1
ATOM 1374 C C . ALA A 1 181 ? 13.160 30.186 -37.541 1.00 53.81 181 ALA A C 1
ATOM 1376 O O . ALA A 1 181 ? 13.129 31.193 -38.241 1.00 53.81 181 ALA A O 1
ATOM 1377 N N . GLY A 1 182 ? 12.041 29.571 -37.138 1.00 51.66 182 GLY A N 1
ATOM 1378 C CA . GLY A 1 182 ? 10.684 30.037 -37.461 1.00 51.66 182 GLY A CA 1
ATOM 1379 C C . GLY A 1 182 ? 10.109 31.111 -36.525 1.00 51.66 182 GLY A C 1
ATOM 1380 O O . GLY A 1 182 ? 9.080 31.694 -36.851 1.00 51.66 182 GLY A O 1
ATOM 1381 N N . GLY A 1 183 ? 10.746 31.381 -35.377 1.00 48.66 183 GLY A N 1
ATOM 1382 C CA . GLY A 1 183 ? 10.250 32.310 -34.346 1.00 48.66 183 GLY A CA 1
ATOM 1383 C C . GLY A 1 183 ? 11.076 33.585 -34.134 1.00 48.66 183 GLY A C 1
ATOM 1384 O O . GLY A 1 183 ? 10.785 34.340 -33.213 1.00 48.66 183 GLY A O 1
ATOM 1385 N N . GLY A 1 184 ? 12.110 33.836 -34.939 1.00 42.06 184 GLY A N 1
ATOM 1386 C CA . GLY A 1 184 ? 13.086 34.900 -34.687 1.00 42.06 184 GLY A CA 1
ATOM 1387 C C . GLY A 1 184 ? 13.297 35.823 -35.878 1.00 42.06 184 GLY A C 1
ATOM 1388 O O . GLY A 1 184 ? 14.351 35.794 -36.507 1.00 42.06 184 GLY A O 1
ATOM 1389 N N . GLY A 1 185 ? 12.314 36.673 -36.170 1.00 48.38 185 GLY A N 1
ATOM 1390 C CA . GLY A 1 185 ? 12.596 37.929 -36.853 1.00 48.38 185 GLY A CA 1
ATOM 1391 C C . GLY A 1 185 ? 13.336 38.864 -35.894 1.00 48.38 185 GLY A C 1
ATOM 1392 O O . GLY A 1 185 ? 12.748 39.329 -34.926 1.00 48.38 185 GLY A O 1
ATOM 1393 N N . GLY A 1 186 ? 14.608 39.149 -36.186 1.00 47.03 186 GLY A N 1
ATOM 1394 C CA . GLY A 1 186 ? 15.329 40.312 -35.660 1.00 47.03 186 GLY A CA 1
ATOM 1395 C C . GLY A 1 186 ? 16.436 40.021 -34.641 1.00 47.03 186 GLY A C 1
ATOM 1396 O O . GLY A 1 186 ? 16.170 39.649 -33.506 1.00 47.03 186 GLY A O 1
ATOM 1397 N N . GLY A 1 187 ? 17.680 40.320 -35.035 1.00 43.78 187 GLY A N 1
ATOM 1398 C CA . GLY A 1 187 ? 18.778 40.631 -34.112 1.00 43.78 187 GLY A CA 1
ATOM 1399 C C . GLY A 1 187 ? 19.994 39.718 -34.241 1.00 43.78 187 GLY A C 1
ATOM 1400 O O . GLY A 1 187 ? 20.032 38.639 -33.664 1.00 43.78 187 GLY A O 1
ATOM 1401 N N . GLY A 1 188 ? 20.998 40.163 -35.000 1.00 50.53 188 GLY A N 1
ATOM 1402 C CA . GLY A 1 188 ? 22.252 39.442 -35.210 1.00 50.53 188 GLY A CA 1
ATOM 1403 C C . GLY A 1 188 ? 23.112 39.317 -33.948 1.00 50.53 188 GLY A C 1
ATOM 1404 O O . GLY A 1 188 ? 23.219 40.244 -33.151 1.00 50.53 188 GLY A O 1
ATOM 1405 N N . GLY A 1 189 ? 23.769 38.167 -33.816 1.00 46.25 189 GLY A N 1
ATOM 1406 C CA . GLY A 1 189 ? 24.785 37.886 -32.807 1.00 46.25 189 GLY A CA 1
ATOM 1407 C C . GLY A 1 189 ? 25.600 36.666 -33.235 1.00 46.25 189 GLY A C 1
ATOM 1408 O O . GLY A 1 189 ? 25.048 35.601 -33.477 1.00 46.25 189 GLY A O 1
ATOM 1409 N N . THR A 1 190 ? 26.900 36.877 -33.400 1.00 54.69 190 THR A N 1
ATOM 1410 C CA . THR A 1 190 ? 27.973 35.985 -33.884 1.00 54.69 190 THR A CA 1
ATOM 1411 C C . THR A 1 190 ? 27.933 34.514 -33.416 1.00 54.69 190 THR A C 1
ATOM 1413 O O . THR A 1 190 ? 27.555 34.254 -32.274 1.00 54.69 190 THR A O 1
ATOM 1416 N N . PRO A 1 191 ? 28.399 33.547 -34.241 1.00 58.59 191 PRO A N 1
ATOM 1417 C CA . PRO A 1 191 ? 28.404 32.125 -33.888 1.00 58.59 191 PRO A CA 1
ATOM 1418 C C . PRO A 1 191 ? 29.478 31.772 -32.832 1.00 58.59 191 PRO A C 1
ATOM 1420 O O . PRO A 1 191 ? 30.542 32.396 -32.816 1.00 58.59 191 PRO A O 1
ATOM 1423 N N . PRO A 1 192 ? 29.239 30.760 -31.971 1.00 64.75 192 PRO A N 1
ATOM 1424 C CA . PRO A 1 192 ? 30.217 30.281 -30.993 1.00 64.75 192 PRO A CA 1
ATOM 1425 C C . PRO A 1 192 ? 31.311 29.396 -31.635 1.00 64.75 192 PRO A C 1
ATOM 1427 O O . PRO A 1 192 ? 31.073 28.784 -32.680 1.00 64.75 192 PRO A O 1
ATOM 1430 N N . PRO A 1 193 ? 32.510 29.305 -31.020 1.00 62.78 193 PRO A N 1
ATOM 1431 C CA . PRO A 1 193 ? 33.660 28.591 -31.576 1.00 62.78 193 PRO A CA 1
ATOM 1432 C C . PRO A 1 193 ? 33.535 27.054 -31.472 1.00 62.78 193 PRO A C 1
ATOM 1434 O O . PRO A 1 193 ? 32.810 26.549 -30.610 1.00 62.78 193 PRO A O 1
ATOM 1437 N N . PRO A 1 194 ? 34.250 26.295 -32.330 1.00 66.50 194 PRO A N 1
ATOM 1438 C CA . PRO A 1 194 ? 34.175 24.833 -32.377 1.00 66.50 194 PRO A CA 1
ATOM 1439 C C . PRO A 1 194 ? 34.871 24.142 -31.183 1.00 66.50 194 PRO A C 1
ATOM 1441 O O . PRO A 1 194 ? 35.837 24.681 -30.637 1.00 66.50 194 PRO A O 1
ATOM 1444 N N . PRO A 1 195 ? 34.418 22.932 -30.788 1.00 68.12 195 PRO A N 1
ATOM 1445 C CA . PRO A 1 195 ? 34.995 22.171 -29.678 1.00 68.12 195 PRO A CA 1
ATOM 1446 C C . PRO A 1 195 ? 36.345 21.506 -30.033 1.00 68.12 195 PRO A C 1
ATOM 1448 O O . PRO A 1 195 ? 36.584 21.188 -31.201 1.00 68.12 195 PRO A O 1
ATOM 1451 N N . PRO A 1 196 ? 37.225 21.257 -29.037 1.00 66.12 196 PRO A N 1
ATOM 1452 C CA . PRO A 1 196 ? 38.557 20.690 -29.257 1.00 66.12 196 PRO A CA 1
ATOM 1453 C C . PRO A 1 196 ? 38.532 19.185 -29.597 1.00 66.12 196 PRO A C 1
ATOM 1455 O O . PRO A 1 196 ? 37.586 18.477 -29.236 1.00 66.12 196 PRO A O 1
ATOM 1458 N N . PRO A 1 197 ? 39.582 18.669 -30.271 1.00 60.81 197 PRO A N 1
ATOM 1459 C CA . PRO A 1 197 ? 39.643 17.281 -30.722 1.00 60.81 197 PRO A CA 1
ATOM 1460 C C . PRO A 1 197 ? 39.797 16.296 -29.554 1.00 60.81 197 PRO A C 1
ATOM 1462 O O . PRO A 1 197 ? 40.586 16.512 -28.632 1.00 60.81 197 PRO A O 1
ATOM 1465 N N . LYS A 1 198 ? 39.060 15.180 -29.625 1.00 60.62 198 LYS A N 1
ATOM 1466 C CA . LYS A 1 198 ? 39.177 14.048 -28.696 1.00 60.62 198 LYS A CA 1
ATOM 1467 C C . LYS A 1 198 ? 40.542 13.373 -28.882 1.00 60.62 198 LYS A C 1
ATOM 1469 O O . LYS A 1 198 ? 40.876 12.968 -29.993 1.00 60.62 198 LYS A O 1
ATOM 1474 N N . ARG A 1 199 ? 41.326 13.266 -27.802 1.00 51.34 199 ARG A N 1
ATOM 1475 C CA . ARG A 1 199 ? 42.522 12.409 -27.752 1.00 51.34 199 ARG A CA 1
ATOM 1476 C C . ARG A 1 199 ? 42.099 10.936 -27.724 1.00 51.34 199 ARG A C 1
ATOM 1478 O O . ARG A 1 199 ? 41.090 10.613 -27.098 1.00 51.34 199 ARG A O 1
ATOM 1485 N N . ALA A 1 200 ? 42.870 10.128 -28.452 1.00 53.81 200 ALA A N 1
ATOM 1486 C CA . ALA A 1 200 ? 42.814 8.670 -28.512 1.00 53.81 200 ALA A CA 1
ATOM 1487 C C . ALA A 1 200 ? 43.068 8.015 -27.150 1.00 53.81 200 ALA A C 1
ATOM 1489 O O . ALA A 1 200 ? 43.790 8.638 -26.334 1.00 53.81 200 ALA A O 1
#